Protein AF-F4XVF9-F1 (afdb_monomer_lite)

Radius of gyration: 23.8 Å; chains: 1; bounding box: 38×97×53 Å

pLDDT: mean 76.09, std 19.69, range [31.09, 96.31]

Structure (mmCIF, N/CA/C/O backbone):
data_AF-F4XVF9-F1
#
_entry.id   AF-F4XVF9-F1
#
loop_
_atom_site.group_PDB
_atom_site.id
_atom_site.type_symbol
_atom_site.label_atom_id
_atom_site.label_alt_id
_atom_site.label_comp_id
_atom_site.label_asym_id
_atom_site.label_entity_id
_atom_site.label_seq_id
_atom_site.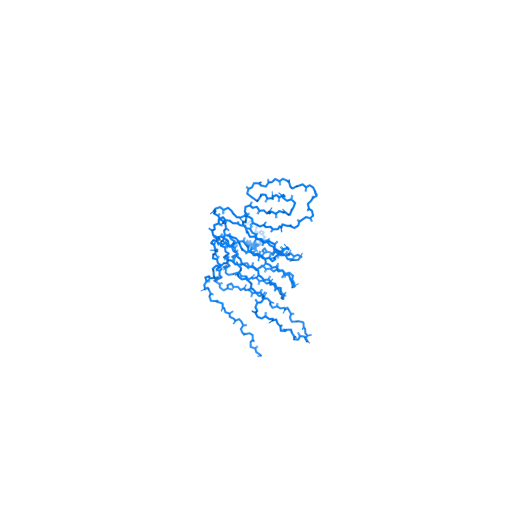pdbx_PDB_ins_code
_atom_site.Cartn_x
_atom_site.Cartn_y
_atom_site.Cartn_z
_atom_site.occupancy
_atom_site.B_iso_or_equiv
_atom_site.auth_seq_id
_atom_site.auth_comp_id
_atom_site.auth_asym_id
_atom_site.auth_atom_id
_atom_site.pdbx_PDB_model_num
ATOM 1 N N . MET A 1 1 ? 17.398 79.714 12.534 1.00 48.44 1 MET A N 1
ATOM 2 C CA . MET A 1 1 ? 16.156 79.416 13.272 1.00 48.44 1 MET A CA 1
ATOM 3 C C . MET A 1 1 ? 15.101 78.995 12.267 1.00 48.44 1 MET A C 1
ATOM 5 O O . MET A 1 1 ? 14.567 79.868 11.610 1.00 48.44 1 MET A O 1
ATOM 9 N N . THR A 1 2 ? 14.874 77.687 12.126 1.00 31.09 2 THR A N 1
ATOM 10 C CA . THR A 1 2 ? 13.633 77.078 11.613 1.00 31.09 2 THR A CA 1
ATOM 11 C C . THR A 1 2 ? 13.533 75.695 12.252 1.00 31.09 2 THR A C 1
ATOM 13 O O . THR A 1 2 ? 14.538 75.019 12.458 1.00 31.09 2 THR A O 1
ATOM 16 N N . LEU A 1 3 ? 12.316 75.384 12.672 1.00 31.78 3 LEU A N 1
ATOM 17 C CA . LEU A 1 3 ? 11.918 74.424 13.690 1.00 31.78 3 LEU A CA 1
ATOM 18 C C . LEU A 1 3 ? 11.939 72.967 13.206 1.00 31.78 3 LEU A C 1
ATOM 20 O O . LEU A 1 3 ? 11.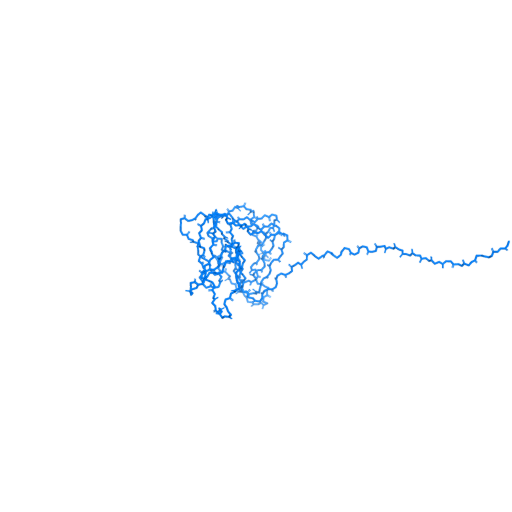670 72.681 12.043 1.00 31.78 3 LEU A O 1
ATOM 24 N N . VAL A 1 4 ? 12.181 72.060 14.153 1.00 41.56 4 VAL A N 1
ATOM 25 C CA . VAL A 1 4 ? 11.935 70.615 14.045 1.00 41.56 4 VAL A CA 1
ATOM 26 C C . VAL A 1 4 ? 10.470 70.322 14.403 1.00 41.56 4 VAL A C 1
ATOM 28 O O . VAL A 1 4 ? 10.034 70.747 15.473 1.00 41.56 4 VAL A O 1
ATOM 31 N N . PRO A 1 5 ? 9.731 69.544 13.594 1.00 43.53 5 PRO A N 1
ATOM 32 C CA . PRO A 1 5 ? 8.598 68.743 14.063 1.00 43.53 5 PRO A CA 1
ATOM 33 C C . PRO A 1 5 ? 8.969 67.247 14.261 1.00 43.53 5 PRO A C 1
ATOM 35 O O . PRO A 1 5 ? 9.919 66.762 13.643 1.00 43.53 5 PRO A O 1
ATOM 38 N N . PRO A 1 6 ? 8.266 66.502 15.144 1.00 38.00 6 PRO A N 1
ATOM 39 C CA . PRO A 1 6 ? 8.749 65.239 15.714 1.00 38.00 6 PRO A CA 1
ATOM 40 C C . PRO A 1 6 ? 8.299 63.947 14.992 1.00 38.00 6 PRO A C 1
ATOM 42 O O . PRO A 1 6 ? 7.218 63.877 14.423 1.00 38.00 6 PRO A O 1
ATOM 45 N N . LYS A 1 7 ? 9.159 62.921 15.132 1.00 48.41 7 LYS A N 1
ATOM 46 C CA . LYS A 1 7 ? 8.989 61.444 15.199 1.00 48.41 7 LYS A CA 1
ATOM 47 C C . LYS A 1 7 ? 7.862 60.736 14.416 1.00 48.41 7 LYS A C 1
ATOM 49 O O . LYS A 1 7 ? 6.687 60.921 14.704 1.00 48.41 7 LYS A O 1
ATOM 54 N N . VAL A 1 8 ? 8.246 59.677 13.687 1.00 44.56 8 VAL A N 1
ATOM 55 C CA . VAL A 1 8 ? 7.458 58.429 13.617 1.00 44.56 8 VAL A CA 1
ATOM 56 C C . VAL A 1 8 ? 8.407 57.230 13.701 1.00 44.56 8 VAL A C 1
ATOM 58 O O . VAL A 1 8 ? 9.342 57.111 12.913 1.00 44.56 8 VAL A O 1
ATOM 61 N N . GLY A 1 9 ? 8.217 56.373 14.706 1.00 46.38 9 GLY A N 1
ATOM 62 C CA . GLY A 1 9 ? 8.957 55.120 14.846 1.00 46.38 9 GLY A CA 1
ATOM 63 C C . GLY A 1 9 ? 8.395 54.073 13.891 1.00 46.38 9 GLY A C 1
ATOM 64 O O . GLY A 1 9 ? 7.234 53.698 14.012 1.00 46.38 9 GLY A O 1
ATOM 65 N N . GLY A 1 10 ? 9.215 53.603 12.954 1.00 42.16 10 GLY A N 1
ATOM 66 C CA . GLY A 1 10 ? 8.902 52.453 12.113 1.00 42.16 10 GLY A CA 1
ATOM 67 C C . GLY A 1 10 ? 9.556 51.200 12.679 1.00 42.16 10 GLY A C 1
ATOM 68 O O . GLY A 1 10 ? 10.709 50.915 12.372 1.00 42.16 10 GLY A O 1
ATOM 69 N N . LEU A 1 11 ? 8.825 50.444 13.500 1.00 52.12 11 LEU A N 1
ATOM 70 C CA . LEU A 1 11 ? 9.140 49.042 13.773 1.00 52.12 11 LEU A CA 1
ATOM 71 C C . LEU A 1 11 ? 8.810 48.237 12.510 1.00 52.12 11 LEU A C 1
ATOM 73 O O . LEU A 1 11 ? 7.736 47.662 12.381 1.00 52.12 11 LEU A O 1
ATOM 77 N N . GLY A 1 12 ? 9.727 48.242 11.547 1.00 41.50 12 GLY A N 1
ATOM 78 C CA . GLY A 1 12 ? 9.668 47.405 10.352 1.00 41.50 12 GLY A CA 1
ATOM 79 C C . GLY A 1 12 ? 10.309 46.045 10.597 1.00 41.50 12 GLY A C 1
ATOM 80 O O . GLY A 1 12 ? 11.220 45.660 9.872 1.00 41.50 12 GLY A O 1
ATOM 81 N N . GLY A 1 13 ? 9.877 45.333 11.641 1.00 46.41 13 GLY A N 1
ATOM 82 C CA . GLY A 1 13 ? 10.130 43.901 11.738 1.00 46.41 13 GLY A CA 1
ATOM 83 C C . GLY A 1 13 ? 9.337 43.231 10.626 1.00 46.41 13 GLY A C 1
ATOM 84 O O . GLY A 1 13 ? 8.128 43.055 10.757 1.00 46.41 13 GLY A O 1
ATOM 85 N N . GLN A 1 14 ? 9.994 42.914 9.512 1.00 49.84 14 GLN A N 1
ATOM 86 C CA . GLN A 1 14 ? 9.444 42.016 8.505 1.00 49.84 14 GLN A CA 1
ATOM 87 C C . GLN A 1 14 ? 9.285 40.653 9.183 1.00 49.84 14 GLN A C 1
ATOM 89 O O . GLN A 1 14 ? 10.203 39.833 9.180 1.00 49.84 14 GLN A O 1
ATOM 94 N N . ASN A 1 15 ? 8.132 40.435 9.819 1.00 45.41 15 ASN A N 1
ATOM 95 C CA . ASN A 1 15 ? 7.651 39.116 10.189 1.00 45.41 15 ASN A CA 1
ATOM 96 C C . ASN A 1 15 ? 7.483 38.341 8.885 1.00 45.41 15 ASN A C 1
ATOM 98 O O . ASN A 1 15 ? 6.407 38.300 8.290 1.00 45.41 15 ASN A O 1
ATOM 102 N N . SER A 1 16 ? 8.582 37.745 8.431 1.00 54.34 16 SER A N 1
ATOM 103 C CA . SER A 1 16 ? 8.554 36.650 7.482 1.00 54.34 16 SER A CA 1
ATOM 104 C C . SER A 1 16 ? 7.893 35.496 8.216 1.00 54.34 16 SER A C 1
ATOM 106 O O . SER A 1 16 ? 8.552 34.651 8.814 1.00 54.34 16 SER A O 1
ATOM 108 N N . VAL A 1 17 ? 6.562 35.501 8.244 1.00 57.03 17 VAL A N 1
ATOM 109 C CA . VAL A 1 17 ? 5.805 34.311 8.590 1.00 57.03 17 VAL A CA 1
ATOM 110 C C . VAL A 1 17 ? 6.003 33.377 7.406 1.00 57.03 17 VAL A C 1
ATOM 112 O O . VAL A 1 17 ? 5.244 33.408 6.439 1.00 57.03 17 VAL A O 1
ATOM 115 N N . SER A 1 18 ? 7.064 32.571 7.461 1.00 55.88 18 SER A N 1
ATOM 116 C CA . SER A 1 18 ? 7.100 31.324 6.712 1.00 55.88 18 SER A CA 1
ATOM 117 C C . SER A 1 18 ? 5.946 30.500 7.260 1.00 55.88 18 SER A C 1
ATOM 119 O O . SER A 1 18 ? 6.053 29.897 8.328 1.00 55.88 18 SER A O 1
ATOM 121 N N . LYS A 1 19 ? 4.789 30.548 6.594 1.00 54.34 19 LYS A N 1
ATOM 122 C CA . LYS A 1 19 ? 3.758 29.544 6.822 1.00 54.34 19 LYS A CA 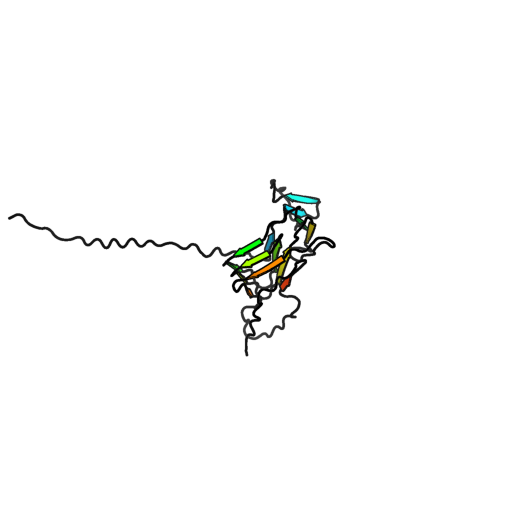1
ATOM 123 C C . LYS A 1 19 ? 4.342 28.240 6.298 1.00 54.34 19 LYS A C 1
ATOM 125 O O . LYS A 1 19 ? 4.273 27.960 5.106 1.00 54.34 19 LYS A O 1
ATOM 130 N N . ASN A 1 20 ? 4.970 27.485 7.192 1.00 48.03 20 ASN A N 1
ATOM 131 C CA . ASN A 1 20 ? 5.270 26.088 6.950 1.00 48.03 20 ASN A CA 1
ATOM 132 C C . ASN A 1 20 ? 3.917 25.387 6.811 1.00 48.03 20 ASN A C 1
ATOM 134 O O . ASN A 1 20 ? 3.245 25.122 7.801 1.00 48.03 20 ASN A O 1
ATOM 138 N N . PHE A 1 21 ? 3.473 25.157 5.580 1.00 56.12 21 PHE A N 1
ATOM 139 C CA . PHE A 1 21 ? 2.399 24.208 5.314 1.00 56.12 21 PHE A CA 1
ATOM 140 C C . PHE A 1 21 ? 3.030 22.812 5.346 1.00 56.12 21 PHE A C 1
ATOM 142 O O . PHE A 1 21 ? 3.317 22.247 4.296 1.00 56.12 21 PHE A O 1
ATOM 149 N N . SER A 1 22 ? 3.368 22.307 6.536 1.00 52.12 22 SER A N 1
ATOM 150 C CA . SER A 1 22 ? 4.066 21.018 6.679 1.00 52.12 22 SER A CA 1
ATOM 151 C C . SER A 1 22 ? 3.157 19.833 6.986 1.00 52.12 22 SER A C 1
ATOM 153 O O . SER A 1 22 ? 3.656 18.717 7.057 1.00 52.12 22 SER A O 1
ATOM 155 N N . ASP A 1 23 ? 1.845 20.033 7.111 1.00 52.69 23 ASP A N 1
ATOM 156 C CA . ASP A 1 23 ? 0.960 18.977 7.602 1.00 52.69 23 ASP A CA 1
ATOM 157 C C . ASP A 1 23 ? -0.131 18.704 6.556 1.00 52.69 23 ASP A C 1
ATOM 159 O O . ASP A 1 23 ? -1.244 19.225 6.619 1.00 52.69 23 ASP A O 1
ATOM 163 N N . ILE A 1 24 ? 0.209 17.919 5.527 1.00 52.34 24 ILE A N 1
ATOM 164 C CA . ILE A 1 24 ? -0.795 17.330 4.632 1.00 52.34 24 ILE A CA 1
ATOM 165 C C . ILE A 1 24 ? -1.419 16.163 5.400 1.00 52.34 24 ILE A C 1
ATOM 167 O O . ILE A 1 24 ? -0.824 15.091 5.492 1.00 52.34 24 ILE A O 1
ATOM 171 N N . LEU A 1 25 ? -2.598 16.386 5.980 1.00 57.72 25 LEU A N 1
ATOM 172 C CA . LEU A 1 25 ? -3.394 15.330 6.598 1.00 57.72 25 LEU A CA 1
ATOM 173 C C . LEU A 1 25 ? -4.199 14.613 5.511 1.00 57.72 25 LEU A C 1
ATOM 175 O O . LEU A 1 25 ? -5.030 15.223 4.838 1.00 57.72 25 LEU A O 1
ATOM 179 N N . LEU A 1 26 ? -3.959 13.315 5.356 1.00 62.94 26 LEU A N 1
ATOM 180 C CA . LEU A 1 26 ? -4.878 12.430 4.657 1.00 62.94 26 LEU A CA 1
ATOM 181 C C . LEU A 1 26 ? -5.922 11.958 5.677 1.00 62.94 26 LEU A C 1
ATOM 183 O O . LEU A 1 26 ? -5.592 11.162 6.548 1.00 62.94 26 LEU A O 1
ATOM 187 N N . ASP A 1 27 ? -7.144 12.480 5.578 1.00 62.56 27 ASP A N 1
ATOM 188 C CA . ASP A 1 27 ? -8.293 12.083 6.401 1.00 62.56 27 ASP A CA 1
ATOM 189 C C . ASP A 1 27 ? -9.294 11.334 5.512 1.00 62.56 27 ASP A C 1
ATOM 191 O O . ASP A 1 27 ? -9.945 11.927 4.647 1.00 62.56 27 ASP A O 1
ATOM 195 N N . VAL A 1 28 ? -9.340 10.007 5.645 1.00 68.38 28 VAL A N 1
ATOM 196 C CA . VAL A 1 28 ? -10.205 9.133 4.840 1.00 68.38 28 VAL A CA 1
ATOM 197 C C . VAL A 1 28 ? -11.209 8.454 5.757 1.00 68.38 28 VAL A C 1
ATOM 199 O O . VAL A 1 28 ? -10.831 7.680 6.637 1.00 68.38 28 VAL A O 1
ATOM 202 N N . ALA A 1 29 ? -12.494 8.691 5.489 1.00 71.00 29 ALA A N 1
ATOM 203 C CA . ALA A 1 29 ? -13.591 7.956 6.101 1.00 71.00 29 ALA A CA 1
ATOM 204 C C . ALA A 1 29 ? -13.644 6.540 5.505 1.00 71.00 29 ALA A C 1
ATOM 206 O O . ALA A 1 29 ? -14.258 6.308 4.460 1.00 71.00 29 ALA A O 1
ATOM 207 N N . GLY A 1 30 ? -12.931 5.603 6.127 1.00 84.81 30 GLY A N 1
ATOM 208 C CA . GLY A 1 30 ? -12.923 4.195 5.746 1.00 84.81 30 GLY A CA 1
ATOM 209 C C . GLY A 1 30 ? -11.541 3.627 5.437 1.00 84.81 30 GLY A C 1
ATOM 210 O O . GLY A 1 30 ? -10.500 4.158 5.819 1.00 84.81 30 GLY A O 1
ATOM 211 N N . SER A 1 31 ? -11.547 2.480 4.764 1.00 88.81 31 SER A N 1
ATOM 212 C CA . SER A 1 31 ? -10.322 1.802 4.354 1.00 88.81 31 SER A CA 1
ATOM 213 C C . SER A 1 31 ? -9.680 2.485 3.143 1.00 88.81 31 SER A C 1
ATOM 215 O O . SER A 1 31 ? -10.370 2.989 2.258 1.00 88.81 31 SER A O 1
ATOM 217 N N . PHE A 1 32 ? -8.351 2.480 3.092 1.00 90.50 32 PHE A N 1
ATOM 218 C CA . PHE A 1 32 ? -7.557 3.209 2.108 1.00 90.50 32 PHE A CA 1
ATOM 219 C C . PHE A 1 32 ? -6.599 2.272 1.371 1.00 90.50 32 PHE A C 1
ATOM 221 O O . PHE A 1 32 ? -5.878 1.500 2.001 1.00 90.50 32 PHE A O 1
ATOM 228 N N . VAL A 1 33 ? -6.561 2.368 0.040 1.00 92.38 33 VAL A N 1
ATOM 229 C CA . VAL A 1 33 ? -5.606 1.649 -0.815 1.00 92.38 33 VAL A CA 1
ATOM 230 C C . VAL A 1 33 ? -4.845 2.665 -1.660 1.00 92.38 33 VAL A C 1
ATOM 232 O O . VAL A 1 33 ? -5.451 3.401 -2.437 1.00 92.38 33 VAL A O 1
ATOM 235 N N . ALA A 1 34 ? -3.519 2.679 -1.544 1.00 93.12 34 ALA A N 1
ATOM 236 C CA . ALA A 1 34 ? -2.631 3.419 -2.433 1.00 93.12 34 ALA A CA 1
ATOM 237 C C . ALA A 1 34 ? -1.776 2.447 -3.238 1.00 93.12 34 ALA A C 1
ATOM 239 O O . ALA A 1 34 ? -1.186 1.515 -2.684 1.00 93.12 34 ALA A O 1
ATOM 240 N N . SER A 1 35 ? -1.692 2.677 -4.548 1.00 94.75 35 SER A N 1
ATOM 241 C CA . SER A 1 35 ? -0.935 1.811 -5.440 1.00 94.75 35 SER A CA 1
ATOM 242 C C . SER A 1 35 ? -0.268 2.558 -6.588 1.00 94.75 35 SER A C 1
ATOM 244 O O . SER A 1 35 ? -0.771 3.579 -7.050 1.00 94.75 35 SER A O 1
ATOM 246 N N . THR A 1 36 ? 0.859 2.018 -7.053 1.00 96.00 36 THR A N 1
ATOM 247 C CA . THR A 1 36 ? 1.565 2.431 -8.280 1.00 96.00 36 THR A CA 1
ATOM 248 C C . THR A 1 36 ? 1.294 1.500 -9.465 1.00 96.00 36 THR A C 1
ATOM 250 O O . THR A 1 36 ? 2.021 1.536 -10.457 1.00 96.00 36 THR A O 1
ATOM 253 N N . ALA A 1 37 ? 0.284 0.633 -9.365 1.00 95.75 37 ALA A N 1
ATOM 254 C CA . ALA A 1 37 ? -0.131 -0.232 -10.459 1.00 95.75 37 ALA A CA 1
ATOM 255 C C . ALA A 1 37 ? -0.491 0.583 -11.710 1.00 95.75 37 ALA A C 1
ATOM 257 O O . ALA A 1 37 ? -1.089 1.655 -11.628 1.00 95.75 37 ALA A O 1
ATOM 258 N N . ASP A 1 38 ? -0.175 0.037 -12.882 1.00 95.75 38 ASP A N 1
ATOM 259 C CA . ASP A 1 38 ? -0.503 0.661 -14.165 1.00 95.75 38 ASP A CA 1
ATOM 260 C C . ASP A 1 38 ? -2.005 0.661 -14.430 1.00 95.75 38 ASP A C 1
ATOM 262 O O . ASP A 1 38 ? -2.499 1.471 -15.221 1.00 95.75 38 ASP A O 1
ATOM 266 N N . SER A 1 39 ? -2.736 -0.274 -13.816 1.00 93.69 39 SER A N 1
ATOM 267 C CA . SER A 1 39 ? -4.178 -0.351 -13.981 1.00 93.69 39 SER A CA 1
ATOM 268 C C . SER A 1 39 ? -4.905 -1.098 -12.861 1.00 93.69 39 SER A C 1
ATOM 270 O O . SER A 1 39 ? -4.322 -1.941 -12.172 1.00 93.69 39 SER A O 1
ATOM 272 N N . ALA A 1 40 ? -6.186 -0.773 -12.692 1.00 92.69 40 ALA A N 1
ATOM 273 C CA . ALA A 1 40 ? -7.109 -1.436 -11.779 1.00 92.69 40 ALA A CA 1
ATOM 274 C C . ALA A 1 40 ? -8.162 -2.216 -12.577 1.00 92.69 40 ALA A C 1
ATOM 276 O O . ALA A 1 40 ? -8.887 -1.648 -13.398 1.00 92.69 40 ALA A O 1
ATOM 277 N N . VAL A 1 41 ? -8.244 -3.518 -12.311 1.00 91.62 41 VAL A N 1
ATOM 278 C CA . VAL A 1 41 ? -9.104 -4.471 -13.018 1.00 91.62 41 VAL A CA 1
ATOM 279 C C . VAL A 1 41 ? -10.387 -4.683 -12.229 1.00 91.62 41 VAL A C 1
ATOM 281 O O . VAL A 1 41 ? -10.335 -4.916 -11.023 1.00 91.62 41 VAL A O 1
ATOM 284 N N . PHE A 1 42 ? -11.529 -4.647 -12.909 1.00 90.69 42 PHE A N 1
ATOM 285 C CA . PHE A 1 42 ? -12.856 -4.846 -12.328 1.00 90.69 42 PHE A CA 1
ATOM 286 C C . PHE A 1 42 ? -13.465 -6.175 -12.800 1.00 90.69 42 PHE A C 1
ATOM 288 O O . PHE A 1 42 ? -13.092 -6.723 -13.838 1.00 90.69 42 PHE A O 1
ATOM 295 N N . ASP A 1 43 ? -14.408 -6.707 -12.025 1.00 87.25 43 ASP A N 1
ATOM 296 C CA . ASP A 1 43 ? -15.078 -7.995 -12.270 1.00 87.25 43 ASP A CA 1
ATOM 297 C C . ASP A 1 43 ? -15.855 -8.061 -13.595 1.00 87.25 43 ASP A C 1
ATOM 299 O O . ASP A 1 43 ? -15.961 -9.119 -14.211 1.00 87.25 43 ASP A O 1
ATOM 303 N N . ASN A 1 44 ? -16.349 -6.922 -14.071 1.00 83.19 44 ASN A N 1
ATOM 304 C CA . ASN A 1 44 ? -17.039 -6.771 -15.350 1.00 83.19 44 ASN A CA 1
ATOM 305 C C . ASN A 1 44 ? -16.092 -6.725 -16.569 1.00 83.19 44 ASN A C 1
ATOM 307 O O . ASN A 1 44 ? -16.543 -6.470 -17.686 1.00 83.19 44 ASN A O 1
ATOM 311 N N . GLY A 1 45 ? -14.788 -6.935 -16.369 1.00 81.31 45 GLY A N 1
ATOM 312 C CA . GLY A 1 45 ? -13.770 -6.876 -17.419 1.00 81.31 45 GLY A CA 1
ATOM 313 C C . GLY A 1 45 ? -13.327 -5.458 -17.793 1.00 81.31 45 GLY A C 1
ATOM 314 O O . GLY A 1 45 ? -12.474 -5.304 -18.668 1.00 81.31 45 GLY A O 1
ATOM 315 N N . PHE A 1 46 ? -13.866 -4.419 -17.145 1.00 86.06 46 PHE A N 1
ATOM 316 C CA . PHE A 1 46 ? -13.357 -3.059 -17.281 1.00 86.06 46 PHE A CA 1
ATOM 317 C C . PHE A 1 46 ? -11.958 -2.955 -16.664 1.00 86.06 46 PHE A C 1
ATOM 319 O O . PHE A 1 46 ? -11.674 -3.541 -15.618 1.00 86.06 46 PHE A O 1
ATOM 326 N N . ASN A 1 47 ? -11.089 -2.180 -17.312 1.00 87.81 47 ASN A N 1
ATOM 327 C CA . ASN A 1 47 ? -9.761 -1.879 -16.806 1.00 87.81 47 ASN A CA 1
ATOM 328 C C . ASN A 1 47 ? -9.543 -0.366 -16.792 1.00 87.81 47 ASN A C 1
ATOM 330 O O . ASN A 1 47 ? -9.522 0.274 -17.846 1.00 87.81 47 ASN A O 1
ATOM 334 N N . PHE A 1 48 ? -9.363 0.199 -15.603 1.00 88.00 48 PHE A N 1
ATOM 335 C CA . PHE A 1 48 ? -8.968 1.591 -15.465 1.00 88.00 48 PHE A CA 1
ATOM 336 C C . PHE A 1 48 ? -7.450 1.694 -15.597 1.00 88.00 48 PHE A C 1
ATOM 338 O O . PHE A 1 48 ? -6.724 1.229 -14.722 1.00 88.00 48 PHE A O 1
ATOM 345 N N . SER A 1 49 ? -6.959 2.315 -16.669 1.00 88.62 49 SER A N 1
ATOM 346 C CA . SER A 1 49 ? -5.527 2.582 -16.832 1.00 88.62 49 SER A CA 1
ATOM 347 C C . SER A 1 49 ? -5.123 3.828 -16.043 1.00 88.62 49 SER A C 1
ATOM 349 O O . SER A 1 49 ? -5.598 4.922 -16.325 1.00 88.62 49 SER A O 1
ATOM 351 N N . ALA A 1 50 ? -4.217 3.672 -15.080 1.00 86.81 50 ALA A N 1
ATOM 352 C CA . ALA A 1 50 ? -3.594 4.788 -14.373 1.00 86.81 50 ALA A CA 1
ATOM 353 C C . ALA A 1 50 ? -2.483 5.448 -15.210 1.00 86.81 50 ALA A C 1
ATOM 355 O O . ALA A 1 50 ? -2.199 6.631 -15.037 1.00 86.81 50 ALA A O 1
ATOM 356 N N . SER A 1 51 ? -1.879 4.704 -16.142 1.00 85.56 51 SER A N 1
ATOM 357 C CA . SER A 1 51 ? -0.833 5.198 -17.046 1.00 85.56 51 SER A CA 1
ATOM 358 C C . SER A 1 51 ? -1.371 5.961 -18.264 1.00 85.56 51 SER A C 1
ATOM 360 O O . SER A 1 51 ? -0.690 6.845 -18.779 1.00 85.56 51 SER A O 1
ATOM 362 N N . ASN A 1 52 ? -2.595 5.666 -18.710 1.00 85.44 52 ASN A N 1
ATOM 363 C CA . ASN A 1 52 ? -3.311 6.413 -19.746 1.00 85.44 52 ASN A CA 1
ATOM 364 C C . ASN A 1 52 ? -4.812 6.510 -19.401 1.00 85.44 52 ASN A C 1
ATOM 366 O O . ASN A 1 52 ? -5.633 5.790 -19.983 1.00 85.44 52 ASN A O 1
ATOM 370 N N . PRO A 1 53 ? -5.188 7.367 -18.435 1.00 80.06 53 PRO A N 1
ATOM 371 C CA . PRO A 1 53 ? -6.549 7.421 -17.924 1.00 80.06 53 PRO A CA 1
ATOM 372 C C . PRO A 1 53 ? -7.535 7.889 -18.989 1.00 80.06 53 PRO A C 1
ATOM 374 O O . PRO A 1 53 ? -7.306 8.860 -19.710 1.00 80.06 53 PRO A O 1
ATOM 377 N N . GLN A 1 54 ? -8.658 7.185 -19.076 1.00 79.00 54 GLN A N 1
ATOM 378 C CA . GLN A 1 54 ? -9.826 7.565 -19.867 1.00 79.00 54 GLN A CA 1
ATOM 379 C C . GLN A 1 54 ? -11.000 7.800 -18.915 1.00 79.00 54 GLN A C 1
ATOM 381 O O . GLN A 1 54 ? -11.021 7.254 -17.810 1.00 79.00 54 GLN A O 1
ATOM 386 N N . ALA A 1 55 ? -11.970 8.620 -19.329 1.00 75.69 55 ALA A N 1
ATOM 387 C CA . ALA A 1 55 ? -13.149 8.881 -18.510 1.00 75.69 55 ALA A CA 1
ATOM 388 C C . ALA A 1 55 ? -13.876 7.553 -18.208 1.00 75.69 55 ALA A C 1
ATOM 390 O O . ALA A 1 55 ? -14.224 6.834 -19.152 1.00 75.69 55 ALA A O 1
ATOM 391 N N . PRO A 1 56 ? -14.088 7.199 -16.926 1.00 67.69 56 PRO A N 1
ATOM 392 C CA . PRO A 1 56 ? -14.797 5.977 -16.580 1.00 67.69 56 PRO A CA 1
ATOM 393 C C . PRO A 1 56 ? -16.260 6.069 -17.045 1.00 67.69 56 PRO A C 1
ATOM 395 O O . PRO A 1 56 ? -16.823 7.169 -17.100 1.00 67.69 56 PRO A O 1
ATOM 398 N N . PRO A 1 57 ? -16.907 4.941 -17.383 1.00 68.81 57 PRO A N 1
ATOM 399 C CA . PRO A 1 57 ? -18.329 4.946 -17.702 1.00 68.81 57 PRO A CA 1
ATOM 400 C C . PRO A 1 57 ? -19.148 5.473 -16.510 1.00 68.81 57 PRO A C 1
ATOM 402 O O . PRO A 1 57 ? -18.823 5.197 -15.354 1.00 68.81 57 PRO A O 1
ATOM 405 N N . LEU A 1 58 ? -20.224 6.228 -16.793 1.00 65.06 58 LEU A N 1
ATOM 406 C CA . LEU A 1 58 ? -21.010 6.978 -15.791 1.00 65.06 58 LEU A CA 1
ATOM 407 C C . LEU A 1 58 ? -21.577 6.124 -14.643 1.00 65.06 58 LEU A C 1
ATOM 409 O O . LEU A 1 58 ? -21.927 6.668 -13.599 1.00 65.06 58 LEU A O 1
ATOM 413 N N . LEU A 1 59 ? -21.688 4.809 -14.834 1.00 56.06 59 LEU A N 1
ATOM 414 C CA . LEU A 1 59 ? -22.155 3.871 -13.825 1.00 56.06 59 LEU A CA 1
ATOM 415 C C . LEU A 1 59 ? -21.137 2.741 -13.668 1.00 56.06 59 LEU A C 1
ATOM 417 O O . LEU A 1 59 ? -21.173 1.760 -14.405 1.00 56.06 59 LEU A O 1
ATOM 421 N N . THR A 1 60 ? -20.250 2.874 -12.685 1.00 57.59 60 THR A N 1
ATOM 422 C CA . THR A 1 60 ? -19.402 1.766 -12.229 1.00 57.59 60 THR A CA 1
ATOM 423 C C . THR A 1 60 ? -19.502 1.706 -10.706 1.00 57.59 60 THR A C 1
ATOM 425 O O . THR A 1 60 ? -18.803 2.434 -10.012 1.00 57.59 60 THR A O 1
ATOM 428 N N . ILE A 1 61 ? -20.422 0.890 -10.177 1.00 59.75 61 ILE A N 1
ATOM 429 C CA . ILE A 1 61 ? -20.567 0.643 -8.726 1.00 59.75 61 ILE A CA 1
ATOM 430 C C . ILE A 1 61 ? -19.763 -0.612 -8.339 1.00 59.75 61 ILE A C 1
ATOM 432 O O . ILE A 1 61 ? -20.220 -1.444 -7.560 1.00 59.75 61 ILE A O 1
ATOM 436 N N . ASN A 1 62 ? -18.589 -0.809 -8.940 1.00 72.00 62 ASN A N 1
ATOM 437 C CA . ASN A 1 62 ? -17.814 -2.035 -8.766 1.00 72.00 62 ASN A CA 1
ATOM 438 C C . ASN A 1 62 ? -16.502 -1.716 -8.057 1.00 72.00 62 ASN A C 1
ATOM 440 O O . ASN A 1 62 ? -15.853 -0.711 -8.344 1.00 72.00 62 ASN A O 1
ATOM 444 N N . ILE A 1 63 ? -16.128 -2.584 -7.121 1.00 83.31 63 ILE A N 1
ATOM 445 C CA . ILE A 1 63 ? -14.804 -2.578 -6.503 1.00 83.31 63 ILE A CA 1
ATOM 446 C C . ILE A 1 63 ? -13.811 -3.257 -7.456 1.00 83.31 63 ILE A C 1
ATOM 448 O O . ILE A 1 63 ? -14.178 -4.235 -8.116 1.00 83.31 63 ILE A O 1
ATOM 452 N N . PRO A 1 64 ? -12.569 -2.760 -7.568 1.00 88.94 64 PRO A N 1
ATOM 453 C CA . PRO A 1 64 ? -11.553 -3.450 -8.344 1.00 88.94 64 PRO A CA 1
ATOM 454 C C . PRO A 1 64 ? -11.245 -4.808 -7.700 1.00 88.94 64 PRO A C 1
ATOM 456 O O . PRO A 1 64 ? -11.161 -4.926 -6.481 1.00 88.94 64 PRO A O 1
ATOM 459 N N . ILE A 1 65 ? -11.053 -5.827 -8.532 1.00 92.75 65 ILE A N 1
ATOM 460 C CA . ILE A 1 65 ? -10.662 -7.187 -8.135 1.00 92.75 65 ILE A CA 1
ATOM 461 C C . ILE A 1 65 ? -9.159 -7.433 -8.304 1.00 92.75 65 ILE A C 1
ATOM 463 O O 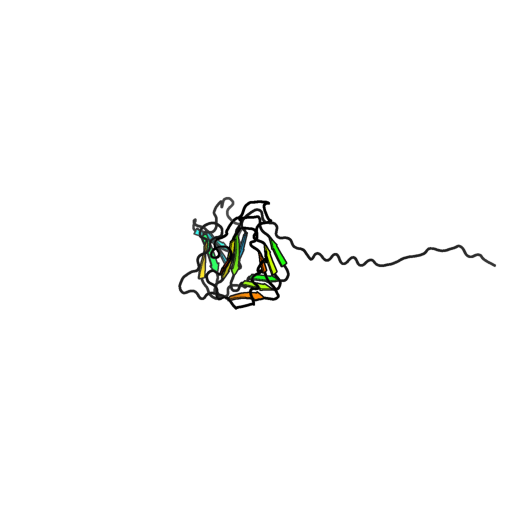. ILE A 1 65 ? -8.647 -8.477 -7.903 1.00 92.75 65 ILE A O 1
ATOM 467 N N . GLY A 1 66 ? -8.426 -6.488 -8.898 1.00 93.94 66 GLY A N 1
ATOM 468 C CA . GLY A 1 66 ? -6.984 -6.616 -9.051 1.00 93.94 66 GLY A CA 1
ATOM 469 C C . GLY A 1 66 ? -6.267 -5.328 -9.426 1.00 93.94 66 GLY A C 1
ATOM 470 O O . GLY A 1 66 ? -6.847 -4.406 -9.997 1.00 93.94 66 GLY A O 1
ATOM 471 N N . LEU A 1 67 ? -4.975 -5.302 -9.120 1.00 95.25 67 LEU A N 1
ATOM 472 C CA . LEU A 1 67 ? -4.034 -4.238 -9.451 1.00 95.25 67 LEU A CA 1
ATOM 473 C C . LEU A 1 67 ? -2.942 -4.824 -10.343 1.00 95.25 67 LEU A C 1
ATOM 475 O O . LEU A 1 67 ? -2.210 -5.728 -9.930 1.00 95.25 67 LEU A O 1
ATOM 479 N N . GLN A 1 68 ? -2.861 -4.352 -11.584 1.00 95.88 68 GLN A N 1
ATOM 480 C CA . GLN A 1 68 ? -1.916 -4.860 -12.572 1.00 95.88 68 GLN A CA 1
ATOM 481 C C . GLN A 1 68 ? -0.686 -3.961 -12.657 1.00 95.88 68 GLN A C 1
ATOM 483 O O . GLN A 1 68 ? -0.779 -2.775 -12.966 1.00 95.88 68 GLN A O 1
ATOM 488 N N . TYR A 1 69 ? 0.473 -4.573 -12.454 1.00 96.31 69 TYR A N 1
ATOM 489 C CA . TYR A 1 69 ? 1.779 -3.947 -12.540 1.00 96.31 69 TYR A CA 1
ATOM 490 C C . TYR A 1 69 ? 2.490 -4.372 -13.825 1.00 96.31 69 TYR A C 1
ATOM 492 O O . TYR A 1 69 ? 2.504 -5.555 -14.179 1.00 96.31 69 TYR A O 1
ATOM 500 N N . GLY A 1 70 ? 3.090 -3.410 -14.517 1.00 93.50 70 GLY A N 1
ATOM 501 C CA . GLY A 1 70 ? 3.913 -3.593 -15.702 1.00 93.50 70 GLY A CA 1
ATOM 502 C C . GLY A 1 70 ? 5.312 -4.116 -15.384 1.00 93.50 70 GLY A C 1
ATOM 503 O O . GLY A 1 70 ? 5.597 -4.611 -14.300 1.00 93.50 70 GLY A O 1
ATOM 504 N N . SER A 1 71 ? 6.218 -4.038 -16.358 1.00 92.31 71 SER A N 1
ATOM 505 C CA . SER A 1 71 ? 7.568 -4.605 -16.233 1.00 92.31 71 SER A CA 1
ATOM 506 C C . SER A 1 71 ? 8.482 -3.864 -15.258 1.00 92.31 71 SER A C 1
ATOM 508 O O . SER A 1 71 ? 9.460 -4.454 -14.814 1.00 92.31 71 SER A O 1
ATOM 510 N N . ASN A 1 72 ? 8.182 -2.601 -14.943 1.00 92.94 72 ASN A N 1
ATOM 511 C CA . ASN A 1 72 ? 8.943 -1.791 -13.992 1.00 92.94 72 ASN A CA 1
ATOM 512 C C . ASN A 1 72 ? 7.996 -1.086 -13.004 1.00 92.94 72 ASN A C 1
ATOM 514 O O . ASN A 1 72 ? 7.692 0.095 -13.190 1.00 92.94 72 ASN A O 1
ATOM 518 N N . PRO A 1 73 ? 7.478 -1.812 -12.002 1.00 95.06 73 PRO A N 1
ATOM 519 C CA . PRO A 1 73 ? 6.550 -1.264 -11.015 1.00 95.06 73 PRO A CA 1
ATOM 520 C C . PRO A 1 73 ? 7.187 -0.122 -10.207 1.00 95.06 73 PRO A C 1
ATOM 522 O O . PRO A 1 73 ? 8.304 -0.258 -9.713 1.00 95.06 73 PRO A O 1
ATOM 525 N N . GLY A 1 74 ? 6.490 1.009 -10.060 1.00 95.81 74 GLY A N 1
ATOM 526 C CA . GLY A 1 74 ? 7.012 2.169 -9.323 1.00 95.81 74 GLY A CA 1
ATOM 527 C C . GLY A 1 74 ? 6.967 1.989 -7.801 1.00 95.81 74 GLY A C 1
ATOM 528 O O . GLY A 1 74 ? 6.075 1.320 -7.285 1.00 95.81 74 GLY A O 1
ATOM 529 N N . SER A 1 75 ? 7.881 2.605 -7.051 1.00 95.69 75 SER A N 1
ATOM 530 C CA . SER A 1 75 ? 7.885 2.523 -5.580 1.00 95.69 75 SER A CA 1
ATOM 531 C C . SER A 1 75 ? 6.817 3.415 -4.932 1.00 95.69 75 SER A C 1
ATOM 533 O O . SER A 1 75 ? 6.590 4.546 -5.365 1.00 95.69 75 SER A O 1
ATOM 535 N N . VAL A 1 76 ? 6.215 2.944 -3.839 1.00 96.12 76 VAL A N 1
ATOM 536 C CA . VAL A 1 76 ? 5.434 3.766 -2.905 1.00 96.12 76 VAL A CA 1
ATOM 537 C C . VAL A 1 76 ? 6.390 4.334 -1.859 1.00 96.12 76 VAL A C 1
ATOM 539 O O . VAL A 1 76 ? 7.058 3.578 -1.157 1.00 96.12 76 VAL A O 1
ATOM 542 N N . ASN A 1 77 ? 6.450 5.660 -1.730 1.00 95.69 77 ASN A N 1
ATOM 543 C CA . ASN A 1 77 ? 7.329 6.333 -0.774 1.00 95.69 77 ASN A CA 1
ATOM 544 C C . ASN A 1 77 ? 6.504 7.189 0.192 1.00 95.69 77 ASN A C 1
ATOM 546 O O . ASN A 1 77 ? 5.798 8.098 -0.238 1.00 95.69 77 ASN A O 1
ATOM 550 N N . VAL A 1 78 ? 6.634 6.929 1.493 1.00 93.50 78 VAL A N 1
ATOM 551 C CA . VAL A 1 78 ? 6.071 7.760 2.565 1.00 93.50 78 VAL A CA 1
ATOM 552 C C . VAL A 1 78 ? 7.241 8.301 3.375 1.00 93.50 78 VAL A C 1
ATOM 554 O O . VAL A 1 78 ? 8.002 7.533 3.962 1.00 93.50 78 VAL A O 1
ATOM 557 N N . THR A 1 79 ? 7.445 9.617 3.362 1.00 93.50 79 THR A N 1
ATOM 558 C CA . THR A 1 79 ? 8.632 10.249 3.959 1.00 93.50 79 THR A CA 1
ATOM 559 C C . THR A 1 79 ? 8.229 11.360 4.916 1.00 93.50 79 THR A C 1
ATOM 561 O O . THR A 1 79 ? 7.567 12.304 4.499 1.00 93.50 79 THR A O 1
ATOM 564 N N . GLY A 1 80 ? 8.623 11.246 6.187 1.00 89.00 80 GLY A N 1
ATOM 565 C CA . GLY A 1 80 ? 8.384 12.267 7.214 1.00 89.00 80 GLY A CA 1
ATOM 566 C C . GLY A 1 80 ? 6.908 12.560 7.500 1.00 89.00 80 GLY A C 1
ATOM 567 O O . GLY A 1 80 ? 6.601 13.621 8.033 1.00 89.00 80 GLY A O 1
ATOM 568 N N . ALA A 1 81 ? 5.997 11.666 7.106 1.00 89.19 81 ALA A N 1
ATOM 569 C CA . ALA A 1 81 ? 4.556 11.895 7.148 1.00 89.19 81 ALA A CA 1
ATOM 570 C C . ALA A 1 81 ? 3.863 10.983 8.163 1.00 89.19 81 ALA A C 1
ATOM 572 O O . ALA A 1 81 ? 4.290 9.849 8.391 1.00 89.19 81 ALA A O 1
ATOM 573 N N . THR A 1 82 ? 2.755 11.468 8.722 1.00 89.38 82 THR A N 1
ATOM 574 C CA . THR A 1 82 ? 1.814 10.644 9.487 1.00 89.38 82 THR A CA 1
ATOM 575 C C . THR A 1 82 ? 0.589 10.373 8.624 1.00 89.38 82 THR A C 1
ATOM 577 O O . THR A 1 82 ? -0.069 11.313 8.184 1.00 89.38 82 THR A O 1
ATOM 580 N N . LEU A 1 83 ? 0.306 9.099 8.357 1.00 90.19 83 LEU A N 1
ATOM 581 C CA . LEU A 1 83 ? -0.898 8.657 7.659 1.00 90.19 83 LEU A CA 1
ATOM 582 C C . LEU A 1 83 ? -1.846 8.047 8.683 1.00 90.19 83 LEU A C 1
ATOM 584 O O . LEU A 1 83 ? -1.497 7.050 9.312 1.00 90.19 83 LEU A O 1
ATOM 588 N N . THR A 1 84 ? -3.032 8.625 8.824 1.00 88.06 84 THR A N 1
ATOM 589 C CA . THR A 1 84 ? -4.032 8.188 9.799 1.00 88.06 84 THR A CA 1
ATOM 590 C C . THR A 1 84 ? -5.294 7.755 9.069 1.00 88.06 84 THR A C 1
ATOM 592 O O . THR A 1 84 ? -5.726 8.418 8.132 1.00 88.06 84 THR A O 1
ATOM 595 N N . ILE A 1 85 ? -5.883 6.638 9.489 1.00 88.81 85 ILE A N 1
ATOM 596 C CA . ILE A 1 85 ? -7.228 6.227 9.067 1.00 88.81 85 ILE A CA 1
ATOM 597 C C . ILE A 1 85 ? -8.093 5.937 10.288 1.00 88.81 85 ILE A C 1
ATOM 599 O O . ILE A 1 85 ? -7.590 5.784 11.404 1.00 88.81 85 ILE A O 1
ATOM 603 N N . GLU A 1 86 ? -9.405 5.875 10.077 1.00 88.50 86 GLU A N 1
ATOM 604 C CA . GLU A 1 86 ? -10.363 5.608 11.145 1.00 88.50 86 GLU A CA 1
ATOM 605 C C . GLU A 1 86 ? -10.141 4.246 11.824 1.00 88.50 86 GLU A C 1
ATOM 607 O O . GLU A 1 86 ? -9.602 3.291 11.255 1.00 88.50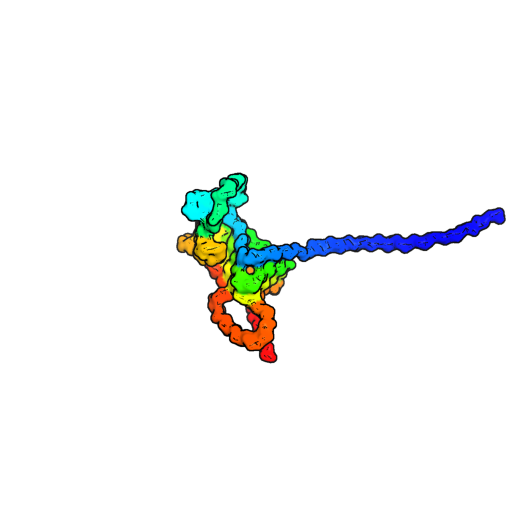 86 GLU A O 1
ATOM 612 N N . THR A 1 87 ? -10.613 4.148 13.065 1.00 88.25 87 THR A N 1
ATOM 613 C CA . THR A 1 87 ? -10.529 2.935 13.878 1.00 88.25 87 THR A CA 1
ATOM 614 C C . THR A 1 87 ? -11.128 1.718 13.168 1.00 88.25 87 THR A C 1
ATOM 616 O O . THR A 1 87 ? -12.244 1.770 12.652 1.00 88.25 87 THR A O 1
ATOM 619 N N . GLY A 1 88 ? -10.413 0.592 13.194 1.00 87.38 88 GLY A N 1
ATOM 620 C CA . GLY A 1 88 ? -10.871 -0.681 12.628 1.00 87.38 88 GLY A CA 1
ATOM 621 C C . GLY A 1 88 ? -10.804 -0.772 11.100 1.00 87.38 88 GLY A C 1
ATOM 622 O O . GLY A 1 88 ? -11.212 -1.789 10.543 1.00 87.38 88 GLY A O 1
ATOM 623 N N . GLN A 1 89 ? -10.292 0.255 10.416 1.00 90.06 89 GLN A N 1
ATOM 624 C CA . GLN A 1 89 ? -10.152 0.270 8.959 1.00 90.06 89 GLN A CA 1
ATOM 625 C C . GLN A 1 89 ? -8.830 -0.356 8.489 1.00 90.06 89 GLN A C 1
ATOM 627 O O . GLN A 1 89 ? -7.916 -0.611 9.274 1.00 90.06 89 GLN A O 1
ATOM 632 N N . THR A 1 90 ? -8.727 -0.632 7.186 1.00 90.44 90 THR A N 1
ATOM 633 C CA . THR A 1 90 ? -7.502 -1.168 6.573 1.00 90.44 90 THR A CA 1
ATOM 634 C C . THR A 1 90 ? -6.763 -0.103 5.771 1.00 90.44 90 THR A C 1
ATOM 636 O O . THR A 1 90 ? -7.379 0.595 4.969 1.00 90.44 90 THR A O 1
ATOM 639 N N . MET A 1 91 ? -5.442 -0.026 5.929 1.00 91.81 91 MET A N 1
ATOM 640 C CA . MET A 1 91 ? -4.548 0.740 5.059 1.00 91.81 91 MET A CA 1
ATOM 641 C C . MET A 1 91 ? -3.703 -0.224 4.228 1.00 91.81 91 MET A C 1
ATOM 643 O O . MET A 1 91 ? -2.922 -0.989 4.790 1.00 91.81 91 MET A O 1
ATOM 647 N N . ALA A 1 92 ? -3.821 -0.169 2.904 1.00 93.56 92 ALA A N 1
ATOM 648 C CA . ALA A 1 92 ? -2.998 -0.946 1.986 1.00 93.56 92 ALA A CA 1
ATOM 649 C C . ALA A 1 92 ? -2.079 -0.037 1.160 1.00 93.56 92 ALA A C 1
ATOM 651 O O . ALA A 1 92 ? -2.550 0.863 0.463 1.00 93.56 92 ALA A O 1
ATOM 652 N N . LEU A 1 93 ? -0.771 -0.290 1.213 1.00 94.62 93 LEU A N 1
ATOM 653 C CA . LEU A 1 93 ? 0.242 0.381 0.396 1.00 94.62 93 LEU A CA 1
ATOM 654 C C . LEU A 1 93 ? 0.899 -0.666 -0.509 1.00 94.62 93 LEU A C 1
ATOM 656 O O . LEU A 1 93 ? 1.601 -1.555 -0.022 1.00 94.62 93 LEU A O 1
ATOM 660 N N . LEU A 1 94 ? 0.640 -0.578 -1.817 1.00 95.75 94 LEU A N 1
ATOM 661 C CA . LEU A 1 94 ? 0.964 -1.637 -2.775 1.00 95.75 94 LEU A CA 1
ATOM 662 C C . LEU A 1 94 ? 1.776 -1.100 -3.955 1.00 95.75 94 LEU A C 1
ATOM 664 O O . LEU A 1 94 ? 1.262 -0.326 -4.760 1.00 95.75 94 LEU A O 1
ATOM 668 N N . GLY A 1 95 ? 3.015 -1.543 -4.142 1.00 95.31 95 GLY A N 1
ATOM 669 C CA . GLY A 1 95 ? 3.898 -0.949 -5.151 1.00 95.31 95 GLY A CA 1
ATOM 670 C C . GLY A 1 95 ? 4.763 -1.915 -5.945 1.00 95.31 95 GLY A C 1
ATOM 671 O O . GLY A 1 95 ? 4.543 -3.122 -5.967 1.00 95.31 95 GLY A O 1
ATOM 672 N N . GLY A 1 96 ? 5.781 -1.343 -6.584 1.00 95.06 96 GLY A N 1
ATOM 673 C CA . GLY A 1 96 ? 7.083 -1.978 -6.703 1.00 95.06 96 GLY A CA 1
ATOM 674 C C . GLY A 1 96 ? 7.639 -2.142 -5.302 1.00 95.06 96 GLY A C 1
ATOM 675 O O . GLY A 1 96 ? 7.219 -3.030 -4.583 1.00 95.06 96 GLY A O 1
ATOM 676 N N . GLU A 1 97 ? 8.496 -1.241 -4.849 1.00 94.19 97 GLU A N 1
ATOM 677 C CA . GLU A 1 97 ? 8.901 -1.209 -3.438 1.00 94.19 97 GLU A CA 1
ATOM 678 C C . GLU A 1 97 ? 7.896 -0.436 -2.572 1.00 94.19 97 GLU A C 1
ATOM 680 O O . GLU A 1 97 ? 7.156 0.416 -3.072 1.00 94.19 97 GLU A O 1
ATOM 685 N N . VAL A 1 98 ? 7.924 -0.667 -1.258 1.00 94.44 98 VAL A N 1
ATOM 686 C CA . VAL A 1 98 ? 7.247 0.194 -0.275 1.00 94.44 98 VAL A CA 1
ATOM 687 C C . VAL A 1 98 ? 8.265 0.700 0.739 1.00 94.44 98 VAL A C 1
ATOM 689 O O . VAL A 1 98 ? 8.811 -0.066 1.536 1.00 94.44 98 VAL A O 1
ATOM 692 N N . ASN A 1 99 ? 8.500 2.009 0.723 1.00 94.38 99 ASN A N 1
ATOM 693 C CA . ASN A 1 99 ? 9.521 2.675 1.518 1.00 94.38 99 ASN A CA 1
ATOM 694 C C . ASN A 1 99 ? 8.870 3.657 2.500 1.00 94.38 99 ASN A C 1
ATOM 696 O O . ASN A 1 99 ? 8.336 4.694 2.104 1.00 94.38 99 ASN A O 1
ATOM 700 N N . LEU A 1 100 ? 8.944 3.337 3.790 1.00 92.44 100 LEU A N 1
ATOM 701 C CA . LEU A 1 100 ? 8.553 4.209 4.894 1.00 92.44 100 LEU A CA 1
ATOM 702 C C . LEU A 1 100 ? 9.829 4.784 5.517 1.00 92.44 100 LEU A C 1
ATOM 704 O O . LEU A 1 100 ? 10.675 4.037 6.011 1.00 92.44 100 LEU A O 1
ATOM 708 N N . ASN A 1 101 ? 9.993 6.104 5.471 1.00 91.50 101 ASN A N 1
ATOM 709 C CA . ASN A 1 101 ? 11.185 6.801 5.953 1.00 91.50 101 ASN A CA 1
ATOM 710 C C . ASN A 1 101 ? 10.783 7.921 6.917 1.00 91.50 101 ASN A C 1
ATOM 712 O O . ASN A 1 101 ? 10.219 8.925 6.493 1.00 91.50 101 ASN A O 1
ATOM 716 N N . GLY A 1 102 ? 11.033 7.748 8.216 1.00 86.94 102 GLY A N 1
ATOM 717 C CA . GLY A 1 102 ? 10.523 8.665 9.241 1.00 86.94 102 GLY A CA 1
ATOM 718 C C . GLY A 1 102 ? 9.003 8.820 9.213 1.00 86.94 102 GLY A C 1
ATOM 719 O O . GLY A 1 102 ? 8.500 9.892 9.531 1.00 86.94 102 GLY A O 1
ATOM 720 N N . ALA A 1 103 ? 8.284 7.788 8.766 1.00 88.69 103 ALA A N 1
ATOM 721 C CA . ALA A 1 103 ? 6.842 7.829 8.576 1.00 88.69 103 ALA A CA 1
ATOM 722 C C . ALA A 1 103 ? 6.101 7.091 9.693 1.00 88.69 103 ALA A C 1
ATOM 724 O O . ALA A 1 103 ? 6.555 6.047 10.159 1.00 88.69 103 ALA A O 1
ATOM 725 N N . THR A 1 104 ? 4.924 7.589 10.058 1.00 88.69 104 THR A N 1
ATOM 726 C CA . THR A 1 104 ? 4.032 6.944 11.025 1.00 88.69 104 THR A CA 1
ATOM 727 C C . THR A 1 104 ? 2.746 6.529 10.322 1.00 88.69 104 THR A C 1
ATOM 729 O O . THR A 1 104 ? 2.056 7.373 9.761 1.00 88.69 104 THR A O 1
ATOM 732 N N . LEU A 1 105 ? 2.395 5.246 10.363 1.00 90.38 105 LEU A N 1
ATOM 733 C CA . LEU A 1 105 ? 1.079 4.760 9.944 1.00 90.38 105 LEU A CA 1
ATOM 734 C C . LEU A 1 105 ? 0.225 4.547 11.195 1.00 90.38 105 LEU A C 1
ATOM 736 O O . LEU A 1 105 ? 0.531 3.656 11.978 1.00 90.38 105 LEU A O 1
ATOM 740 N N . GLN A 1 106 ? -0.810 5.358 11.399 1.00 90.25 106 GLN A N 1
ATOM 741 C CA . GLN A 1 106 ? -1.759 5.241 12.506 1.00 90.25 106 GLN A CA 1
ATOM 742 C C . GLN A 1 106 ? -3.043 4.575 12.015 1.00 90.25 106 GLN A C 1
ATOM 744 O O . GLN A 1 106 ? -3.846 5.178 11.303 1.00 90.25 106 GLN A O 1
ATOM 749 N N . VAL A 1 107 ? -3.237 3.319 12.405 1.00 88.88 107 VAL A N 1
ATOM 750 C CA . VAL A 1 107 ? -4.373 2.487 11.994 1.00 88.88 107 VAL A CA 1
ATOM 751 C C . VAL A 1 107 ? -4.995 1.828 13.233 1.00 88.88 107 VAL A C 1
ATOM 753 O O . VAL A 1 107 ? -4.825 0.626 13.462 1.00 88.88 107 VAL A O 1
ATOM 756 N N . PRO A 1 108 ? -5.676 2.606 14.097 1.00 87.19 108 PRO A N 1
ATOM 757 C CA . PRO A 1 108 ? -6.076 2.151 15.426 1.00 87.19 108 PRO A CA 1
ATOM 758 C C . PRO A 1 108 ? -7.009 0.939 15.375 1.00 87.19 108 PRO A C 1
ATOM 760 O O . PRO A 1 108 ? -8.088 1.004 14.791 1.00 87.19 108 PRO A O 1
ATOM 763 N N . GLY A 1 109 ? -6.614 -0.185 15.979 1.00 85.31 109 GLY A N 1
ATOM 764 C CA . GLY A 1 109 ? -7.385 -1.436 15.969 1.00 85.31 109 GLY A CA 1
ATOM 765 C C . GLY A 1 109 ? -7.725 -1.977 14.576 1.00 85.31 109 GLY A C 1
ATOM 766 O O . GLY A 1 109 ? -8.620 -2.813 14.457 1.00 85.31 109 GLY A O 1
ATOM 767 N N . GLY A 1 110 ? -7.062 -1.470 13.537 1.00 88.25 110 GLY A N 1
ATOM 768 C CA . GLY A 1 110 ? -7.277 -1.841 12.149 1.00 88.25 110 GLY A CA 1
ATOM 769 C C . GLY A 1 110 ? -6.173 -2.754 11.621 1.00 88.25 110 GLY A C 1
ATOM 770 O O . GLY A 1 110 ? -5.506 -3.462 12.380 1.00 88.25 110 GLY A O 1
ATOM 771 N N . ARG A 1 111 ? -5.989 -2.743 10.299 1.00 89.12 111 ARG A N 1
ATOM 772 C CA . ARG A 1 111 ? -5.038 -3.611 9.592 1.00 89.12 111 ARG A CA 1
ATOM 773 C C . ARG A 1 111 ? -4.170 -2.808 8.636 1.00 89.12 111 ARG A C 1
ATOM 775 O O . ARG A 1 111 ? -4.656 -1.912 7.952 1.00 89.12 111 ARG A O 1
ATOM 782 N N . VAL A 1 112 ? -2.897 -3.170 8.540 1.00 90.19 112 VAL A N 1
ATOM 783 C CA . VAL A 1 112 ? -1.987 -2.622 7.529 1.00 90.19 112 VAL A CA 1
ATOM 784 C C . VAL A 1 112 ? -1.525 -3.729 6.587 1.00 90.19 112 VAL A C 1
ATOM 786 O O . VAL A 1 112 ? -1.010 -4.750 7.041 1.00 90.19 112 VAL A O 1
ATOM 789 N N . GLU A 1 113 ? -1.691 -3.508 5.284 1.00 92.00 113 GLU A N 1
ATOM 790 C CA . GLU A 1 113 ? -1.217 -4.373 4.201 1.00 92.00 113 GLU A CA 1
ATOM 791 C C . GLU A 1 113 ? -0.103 -3.649 3.437 1.00 92.00 113 GLU A C 1
ATOM 793 O O . GLU A 1 113 ? -0.344 -2.669 2.734 1.00 92.00 113 GLU A O 1
ATOM 798 N N . LEU A 1 114 ? 1.135 -4.116 3.575 1.00 92.75 114 LEU A N 1
ATOM 799 C CA . LEU A 1 114 ? 2.268 -3.608 2.801 1.00 92.75 114 LEU A CA 1
ATOM 800 C C . LEU A 1 114 ? 2.720 -4.696 1.838 1.00 92.75 114 LEU A C 1
ATOM 802 O O . LEU A 1 114 ? 2.911 -5.840 2.254 1.00 92.75 114 LEU A O 1
ATOM 806 N N . GLY A 1 115 ? 2.938 -4.350 0.575 1.00 92.12 115 GLY A N 1
ATOM 807 C CA . GLY A 1 115 ? 3.375 -5.342 -0.396 1.00 92.12 115 GLY A CA 1
ATOM 808 C C . GLY A 1 115 ? 3.732 -4.766 -1.749 1.00 92.12 115 GLY A C 1
ATOM 809 O O . GLY A 1 115 ? 3.447 -3.609 -2.049 1.00 92.12 115 GLY A O 1
ATOM 810 N N . GLY A 1 116 ? 4.357 -5.580 -2.588 1.00 93.19 116 GLY A N 1
ATOM 811 C CA . GLY A 1 116 ? 4.681 -5.138 -3.930 1.00 93.19 116 GLY A CA 1
ATOM 812 C C . GLY A 1 116 ? 5.348 -6.182 -4.806 1.00 93.19 116 GLY A C 1
ATOM 813 O O . GLY A 1 116 ? 5.827 -7.212 -4.333 1.00 93.19 116 GLY A O 1
ATOM 814 N N . LEU A 1 117 ? 5.366 -5.911 -6.106 1.00 95.12 117 LEU A N 1
ATOM 815 C CA . LEU A 1 117 ? 5.949 -6.776 -7.125 1.00 95.12 117 LEU A CA 1
ATOM 816 C C . LEU A 1 117 ? 7.141 -6.079 -7.769 1.00 95.12 117 LEU A C 1
ATOM 818 O O . LEU A 1 117 ? 7.029 -4.956 -8.231 1.00 95.12 117 LEU A O 1
ATOM 822 N N . SER A 1 118 ? 8.284 -6.752 -7.865 1.00 93.62 118 SER A N 1
ATOM 823 C CA . SER A 1 118 ? 9.474 -6.189 -8.537 1.00 93.62 118 SER A CA 1
ATOM 824 C C . SER A 1 118 ? 9.474 -6.422 -10.054 1.00 93.62 118 SER A C 1
ATOM 826 O O . SER A 1 118 ? 10.402 -6.043 -10.762 1.00 93.62 118 SER A O 1
ATOM 828 N N . SER A 1 119 ? 8.446 -7.103 -10.555 1.00 94.19 119 SER A N 1
ATOM 829 C CA . SER A 1 119 ? 8.285 -7.473 -11.956 1.00 94.19 119 SER A CA 1
ATOM 830 C C . SER A 1 119 ? 6.801 -7.515 -12.309 1.00 94.19 119 SER A C 1
ATOM 832 O O . SER A 1 119 ? 5.937 -7.396 -11.439 1.00 94.19 119 SER A O 1
ATOM 834 N N . ARG A 1 120 ? 6.504 -7.689 -13.599 1.00 95.94 120 ARG A N 1
ATOM 835 C CA . ARG A 1 120 ? 5.132 -7.716 -14.109 1.00 95.94 120 ARG A CA 1
ATOM 836 C C . ARG A 1 120 ? 4.292 -8.784 -13.410 1.00 95.94 120 ARG A C 1
ATOM 838 O O . ARG A 1 120 ? 4.664 -9.955 -13.400 1.00 95.94 120 ARG A O 1
ATOM 845 N N . GLY A 1 121 ? 3.111 -8.396 -12.943 1.00 95.25 121 GLY A N 1
ATOM 846 C CA . GLY A 1 121 ? 2.147 -9.307 -12.336 1.00 95.25 121 GLY A CA 1
ATOM 847 C C . GLY A 1 121 ? 0.885 -8.587 -11.881 1.00 95.25 121 GLY A C 1
ATOM 848 O O . GLY A 1 121 ? 0.762 -7.370 -12.015 1.00 95.25 121 GLY A O 1
ATOM 849 N N . THR A 1 122 ? -0.063 -9.350 -11.348 1.00 95.38 122 THR A N 1
ATOM 850 C CA . THR A 1 122 ? -1.340 -8.817 -10.870 1.00 95.38 122 THR A CA 1
ATOM 851 C C . THR A 1 122 ? -1.542 -9.213 -9.421 1.00 95.38 122 THR A C 1
ATOM 853 O O . THR A 1 122 ? -1.618 -10.400 -9.114 1.00 95.38 122 THR A O 1
ATOM 856 N N . VAL A 1 123 ? -1.643 -8.219 -8.541 1.00 95.25 123 VAL A N 1
ATOM 857 C CA . VAL A 1 123 ? -2.069 -8.421 -7.153 1.00 95.25 123 VAL A CA 1
ATOM 858 C C . VAL A 1 123 ? -3.589 -8.519 -7.151 1.00 95.25 123 VAL A C 1
ATOM 860 O O . VAL A 1 123 ? -4.268 -7.636 -7.670 1.00 95.25 123 VAL A O 1
ATOM 863 N N . THR A 1 124 ? -4.123 -9.601 -6.596 1.00 94.62 124 THR A N 1
ATOM 864 C CA . THR A 1 124 ? -5.568 -9.815 -6.464 1.00 94.62 124 THR A CA 1
ATOM 865 C C . THR A 1 124 ? -6.088 -9.042 -5.258 1.00 94.62 124 THR A C 1
ATOM 867 O O . THR A 1 124 ? -5.483 -9.097 -4.187 1.00 94.62 124 THR A O 1
ATOM 870 N N . LEU A 1 125 ? -7.211 -8.343 -5.432 1.00 91.88 125 LEU A N 1
ATOM 871 C CA . LEU A 1 125 ? -7.959 -7.693 -4.360 1.00 91.88 125 LEU A CA 1
ATOM 872 C C . LEU A 1 125 ? -9.139 -8.590 -3.971 1.00 91.88 125 LEU A C 1
ATOM 874 O O . LEU A 1 125 ? -10.106 -8.749 -4.716 1.00 91.88 125 LEU A O 1
ATOM 878 N N . ASN A 1 126 ? -9.047 -9.205 -2.795 1.00 88.62 126 ASN A N 1
ATOM 879 C CA . ASN A 1 126 ? -10.094 -10.038 -2.216 1.00 88.62 126 ASN A CA 1
ATOM 880 C C . ASN A 1 126 ? -11.079 -9.138 -1.460 1.00 88.62 126 ASN A C 1
ATOM 882 O O . ASN A 1 126 ? -10.995 -8.973 -0.243 1.00 88.62 126 ASN A O 1
ATOM 886 N N . GLY A 1 127 ? -11.988 -8.507 -2.200 1.00 84.88 127 GLY A N 1
ATOM 887 C CA . GLY A 1 127 ? -12.845 -7.449 -1.671 1.00 84.88 127 GLY A CA 1
ATOM 888 C C . GLY A 1 127 ? -12.161 -6.085 -1.769 1.00 84.88 127 GLY A C 1
ATOM 889 O O . GLY A 1 127 ? -11.481 -5.808 -2.749 1.00 84.88 127 GLY A O 1
ATOM 890 N N . ALA A 1 128 ? -12.358 -5.212 -0.778 1.00 73.06 128 ALA A N 1
ATOM 891 C CA . ALA A 1 128 ? -11.877 -3.832 -0.871 1.00 73.06 128 ALA A CA 1
ATOM 892 C C . ALA A 1 128 ? -10.370 -3.675 -0.590 1.00 73.06 128 ALA A C 1
ATOM 894 O O . ALA A 1 128 ? -9.724 -2.843 -1.220 1.00 73.06 128 ALA A O 1
ATOM 895 N N . THR A 1 129 ? -9.812 -4.436 0.361 1.00 79.94 129 THR A N 1
ATOM 896 C CA . THR A 1 129 ? -8.466 -4.158 0.903 1.00 79.94 129 THR A CA 1
ATOM 897 C C . THR A 1 129 ? -7.591 -5.372 1.196 1.00 79.94 129 THR A C 1
ATOM 899 O O . THR A 1 129 ? -6.382 -5.208 1.336 1.00 79.94 129 THR A O 1
ATOM 902 N N . SER A 1 130 ? -8.145 -6.584 1.283 1.00 87.31 130 SER A N 1
ATOM 903 C CA . SER A 1 130 ? -7.332 -7.791 1.463 1.00 87.31 130 SER A CA 1
ATOM 904 C C . SER A 1 130 ? -6.648 -8.169 0.154 1.00 87.31 130 SER A C 1
ATOM 906 O O . SER A 1 130 ? -7.291 -8.223 -0.891 1.00 87.31 130 SER A O 1
ATOM 908 N N . VAL A 1 131 ? -5.353 -8.471 0.204 1.00 90.25 131 VAL A N 1
ATOM 909 C CA . VAL A 1 131 ? -4.531 -8.682 -0.996 1.00 90.25 131 VAL A CA 1
ATOM 910 C C . VAL A 1 131 ? -4.025 -10.115 -1.106 1.00 90.25 131 VAL A C 1
ATOM 912 O O . VAL A 1 131 ? -3.767 -10.789 -0.111 1.00 90.25 131 VAL A O 1
ATOM 915 N N . SER A 1 132 ? -3.860 -10.600 -2.331 1.00 91.56 132 SER A N 1
ATOM 916 C CA . SER A 1 132 ? -3.152 -11.850 -2.615 1.00 91.56 132 SER A CA 1
ATOM 917 C C . SER A 1 132 ? -2.196 -11.663 -3.775 1.00 91.56 132 SER A C 1
ATOM 919 O O . SER A 1 132 ? -2.541 -11.092 -4.809 1.00 91.56 132 SER A O 1
ATOM 921 N N . PHE A 1 133 ? -0.971 -12.135 -3.581 1.00 91.88 133 PHE A N 1
ATOM 922 C CA . PHE A 1 133 ? 0.102 -11.972 -4.547 1.00 91.88 133 PHE A CA 1
ATOM 923 C C . PHE A 1 133 ? 0.170 -13.187 -5.474 1.00 91.88 133 PHE A C 1
ATOM 925 O O . PHE A 1 133 ? -0.079 -14.304 -5.023 1.00 91.88 133 PHE A O 1
ATOM 932 N N . PRO A 1 134 ? 0.481 -12.979 -6.761 1.00 92.31 134 PRO A N 1
ATOM 933 C CA . PRO A 1 134 ? 0.552 -14.057 -7.732 1.00 92.31 134 PRO A CA 1
ATOM 934 C C . PRO A 1 134 ? 1.764 -14.957 -7.470 1.00 92.31 134 PRO A C 1
ATOM 936 O O . PRO A 1 134 ? 2.869 -14.474 -7.208 1.00 92.31 134 PRO A O 1
ATOM 939 N N . ASP A 1 135 ? 1.568 -16.267 -7.607 1.00 88.81 135 ASP A N 1
ATOM 940 C CA . ASP A 1 135 ? 2.658 -17.238 -7.538 1.00 88.81 135 ASP A CA 1
ATOM 941 C C . ASP A 1 135 ? 3.651 -17.043 -8.693 1.00 88.81 135 ASP A C 1
ATOM 943 O O . ASP A 1 135 ? 3.286 -16.684 -9.815 1.00 88.81 135 ASP A O 1
ATOM 947 N N . GLY A 1 136 ? 4.934 -17.297 -8.427 1.00 87.50 136 GLY A N 1
ATOM 948 C CA . GLY A 1 136 ? 5.988 -17.243 -9.445 1.00 87.50 136 GLY A CA 1
ATOM 949 C C . GLY A 1 136 ? 6.382 -15.836 -9.915 1.00 87.50 136 GLY A C 1
ATOM 950 O O . GLY A 1 136 ? 7.254 -15.722 -10.775 1.00 87.50 136 GLY A O 1
ATOM 951 N N . VAL A 1 137 ? 5.803 -14.772 -9.349 1.00 90.56 137 VAL A N 1
ATOM 952 C CA . VAL A 1 137 ? 6.235 -13.384 -9.580 1.00 90.56 137 VAL A CA 1
ATOM 953 C C . VAL A 1 137 ? 7.121 -12.933 -8.429 1.00 90.56 137 VAL A C 1
ATOM 955 O O . VAL A 1 137 ? 6.812 -13.188 -7.270 1.00 90.56 137 VAL A O 1
ATOM 958 N N . GLN A 1 138 ? 8.231 -12.260 -8.738 1.00 89.12 138 GLN A N 1
ATOM 959 C CA . GLN A 1 138 ? 9.225 -11.864 -7.742 1.00 89.12 138 GLN A CA 1
ATOM 960 C C . GLN A 1 138 ? 8.677 -10.763 -6.804 1.00 89.12 138 GLN A C 1
ATOM 962 O O . GLN A 1 138 ? 8.441 -9.640 -7.272 1.00 89.12 138 GLN A O 1
ATOM 967 N N . PRO A 1 139 ? 8.556 -11.039 -5.486 1.00 90.88 139 PRO A N 1
ATOM 968 C CA . PRO A 1 139 ? 8.277 -10.037 -4.458 1.00 90.88 139 PRO A CA 1
ATOM 969 C C . PRO A 1 139 ? 9.235 -8.855 -4.517 1.00 90.88 139 PRO A C 1
ATOM 971 O O . PRO A 1 139 ? 10.434 -9.059 -4.738 1.00 90.88 139 PRO A O 1
ATOM 974 N N . ALA A 1 140 ? 8.727 -7.656 -4.269 1.00 92.25 140 ALA A N 1
ATOM 975 C CA . ALA A 1 140 ? 9.552 -6.479 -4.034 1.00 92.25 140 ALA A CA 1
ATOM 976 C C . ALA A 1 140 ? 9.858 -6.267 -2.547 1.00 92.25 140 ALA A C 1
ATOM 978 O O . ALA A 1 140 ? 9.303 -6.940 -1.674 1.00 92.25 140 ALA A O 1
ATOM 979 N N . ASP A 1 141 ? 10.755 -5.327 -2.266 1.00 90.88 141 ASP A N 1
ATOM 980 C CA . ASP A 1 141 ? 11.194 -5.040 -0.909 1.00 90.88 141 ASP A CA 1
ATOM 981 C C . ASP A 1 141 ? 10.242 -4.075 -0.186 1.00 90.88 141 ASP A C 1
ATOM 983 O O . ASP A 1 141 ? 9.687 -3.138 -0.767 1.00 90.88 141 ASP A O 1
ATOM 987 N N . ILE A 1 142 ? 10.098 -4.292 1.123 1.00 90.00 142 ILE A N 1
ATOM 988 C CA . ILE A 1 142 ? 9.511 -3.324 2.055 1.00 90.00 142 ILE A CA 1
ATOM 989 C C . ILE A 1 142 ? 10.601 -2.855 3.011 1.00 90.00 142 ILE A C 1
ATOM 991 O O . ILE A 1 142 ? 11.281 -3.674 3.645 1.00 90.00 142 ILE A O 1
ATOM 995 N N . SER A 1 143 ? 10.722 -1.537 3.152 1.00 89.75 143 SER A N 1
ATOM 996 C CA . SER A 1 143 ? 11.722 -0.884 3.989 1.00 89.75 143 SER A CA 1
ATOM 997 C C . SER A 1 143 ? 11.076 0.112 4.948 1.00 89.75 143 SER A C 1
ATOM 999 O O . SER A 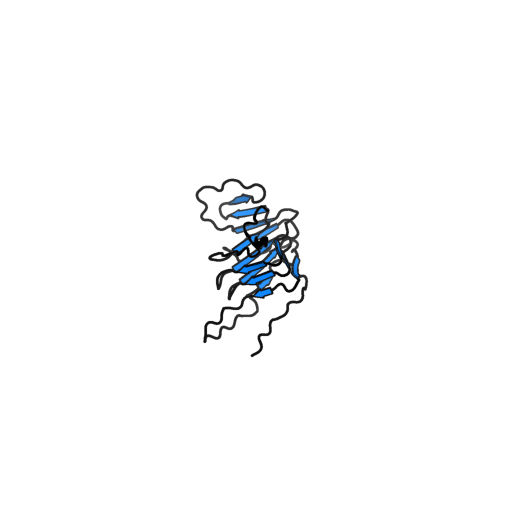1 143 ? 10.334 0.998 4.532 1.00 89.75 143 SER A O 1
ATOM 1001 N N . LEU A 1 144 ? 11.367 -0.036 6.242 1.00 89.06 144 LEU A N 1
ATOM 1002 C CA . LEU A 1 144 ? 11.001 0.908 7.301 1.00 89.06 144 LEU A CA 1
ATOM 1003 C C . LEU A 1 144 ? 12.296 1.470 7.894 1.00 89.06 144 LEU A C 1
ATOM 1005 O O . LEU A 1 144 ? 13.056 0.738 8.531 1.00 89.06 144 LEU A O 1
ATOM 1009 N N . THR A 1 145 ? 12.559 2.757 7.684 1.00 86.81 145 THR A N 1
ATOM 1010 C CA . THR A 1 145 ? 13.804 3.425 8.092 1.00 86.81 145 THR A CA 1
ATOM 1011 C C . THR A 1 145 ? 13.531 4.703 8.877 1.00 86.81 145 THR A C 1
ATOM 1013 O O . THR A 1 145 ? 12.394 5.174 8.952 1.00 86.81 145 THR A O 1
ATOM 1016 N N . ASN A 1 146 ? 14.581 5.265 9.488 1.00 89.12 146 ASN A N 1
ATOM 1017 C CA . ASN A 1 146 ? 14.544 6.553 10.188 1.00 89.12 146 ASN A CA 1
ATOM 1018 C C . ASN A 1 146 ? 13.429 6.653 11.243 1.00 89.12 146 ASN A C 1
ATOM 1020 O O . ASN A 1 146 ? 12.718 7.647 11.303 1.00 89.12 146 ASN A O 1
ATOM 1024 N N . SER A 1 147 ? 13.281 5.611 12.067 1.00 87.19 147 SER A N 1
ATOM 1025 C CA . SER A 1 147 ? 12.253 5.524 13.118 1.00 87.19 147 SER A CA 1
ATOM 1026 C C . SER A 1 147 ? 10.812 5.489 12.601 1.00 87.19 147 SER A C 1
ATOM 1028 O O . SER A 1 147 ? 9.900 5.919 13.302 1.00 87.19 147 SER A O 1
ATOM 1030 N N . SER A 1 148 ? 10.595 4.955 11.394 1.00 86.00 148 SER A N 1
ATOM 1031 C CA . SER A 1 148 ? 9.238 4.697 10.910 1.00 86.00 148 SER A CA 1
ATOM 1032 C C . SER A 1 148 ? 8.486 3.745 11.834 1.00 86.00 148 SER A C 1
ATOM 1034 O O . SER A 1 148 ? 9.050 2.765 12.330 1.00 86.00 148 SER A O 1
ATOM 1036 N N . LEU A 1 149 ? 7.202 4.022 12.029 1.00 85.81 149 LEU A N 1
ATOM 1037 C CA . LEU A 1 149 ? 6.356 3.350 12.997 1.00 85.81 149 LEU A CA 1
ATOM 1038 C C . LEU A 1 149 ? 5.020 2.955 12.364 1.00 85.81 149 LEU A C 1
ATOM 1040 O O . LEU A 1 149 ? 4.435 3.698 11.584 1.00 85.81 149 LEU A O 1
ATOM 1044 N N . VAL A 1 150 ? 4.538 1.769 12.720 1.00 88.75 150 VAL A N 1
ATOM 1045 C CA . VAL A 1 150 ? 3.175 1.324 12.424 1.00 88.75 150 VAL A CA 1
ATOM 1046 C C . VAL A 1 150 ? 2.463 1.196 13.763 1.00 88.75 150 VAL A C 1
ATOM 1048 O O . VAL A 1 150 ? 2.787 0.305 14.549 1.00 88.75 150 VAL A O 1
ATOM 1051 N N . ASP A 1 151 ? 1.548 2.121 14.035 1.00 85.88 151 ASP A N 1
ATOM 1052 C CA . ASP A 1 151 ? 0.735 2.160 15.242 1.00 85.88 151 ASP A CA 1
ATOM 1053 C C . ASP A 1 151 ? -0.642 1.572 14.963 1.00 85.88 151 ASP A C 1
ATOM 1055 O O . ASP A 1 151 ? -1.400 2.081 14.140 1.00 85.88 151 ASP A O 1
ATOM 1059 N N . LEU A 1 152 ? -0.965 0.500 15.674 1.00 87.06 152 LEU A N 1
ATOM 1060 C CA . LEU A 1 152 ? -2.236 -0.216 15.562 1.00 87.06 152 LEU A CA 1
ATOM 1061 C C . LEU A 1 152 ? -3.028 -0.117 16.868 1.00 87.06 152 LEU A C 1
ATOM 1063 O O . LEU A 1 152 ? -4.039 -0.793 17.055 1.00 87.06 152 LEU A O 1
ATOM 1067 N N . THR A 1 153 ? -2.545 0.700 17.803 1.00 83.44 153 THR A N 1
ATOM 1068 C CA . THR A 1 153 ? -3.092 0.827 19.147 1.00 83.44 153 THR A CA 1
ATOM 1069 C C . THR A 1 153 ? -4.428 1.552 19.079 1.00 83.44 153 THR A C 1
ATOM 1071 O O . THR A 1 153 ? -4.536 2.631 18.502 1.00 83.44 153 THR A O 1
ATOM 1074 N N . LEU A 1 154 ? -5.464 0.966 19.680 1.00 78.75 154 LEU A N 1
ATOM 1075 C CA . LEU A 1 154 ? -6.715 1.681 19.913 1.00 78.75 154 LEU A CA 1
ATOM 1076 C C . LEU A 1 154 ? -6.478 2.812 20.923 1.00 78.75 154 LEU A C 1
ATOM 1078 O O . LEU A 1 154 ? -5.784 2.581 21.917 1.00 78.75 154 LEU A O 1
ATOM 1082 N N . PRO A 1 155 ? -7.113 3.987 20.763 1.00 68.56 155 PRO A N 1
ATOM 1083 C CA . PRO A 1 155 ? -7.242 4.915 21.875 1.00 68.56 155 PRO A CA 1
ATOM 1084 C C . PRO A 1 155 ? -7.892 4.146 23.024 1.00 68.56 155 PRO A C 1
ATOM 1086 O O . PRO A 1 155 ? -8.886 3.448 22.806 1.00 68.56 155 PRO A O 1
ATOM 1089 N N . ALA A 1 156 ? -7.303 4.206 24.218 1.00 61.97 156 ALA A N 1
ATOM 1090 C CA . ALA A 1 156 ? -7.799 3.457 25.361 1.00 61.97 156 ALA A CA 1
ATOM 1091 C C . ALA A 1 156 ? -9.286 3.775 25.583 1.00 61.97 156 ALA A C 1
ATOM 1093 O O . ALA A 1 156 ? -9.646 4.867 26.014 1.00 61.97 156 ALA A O 1
ATOM 1094 N N . LEU A 1 157 ? -10.157 2.811 25.278 1.00 57.41 157 LEU A N 1
ATOM 1095 C CA . LEU A 1 157 ? -11.523 2.826 25.772 1.00 57.41 157 LEU A CA 1
ATOM 1096 C C . LEU A 1 157 ? -11.412 2.405 27.231 1.00 57.41 157 LEU A C 1
ATOM 1098 O O . LEU A 1 157 ? -11.095 1.246 27.510 1.00 57.41 157 LEU A O 1
ATOM 1102 N N . GLU A 1 158 ? -11.582 3.354 28.148 1.00 52.66 158 GLU A N 1
ATOM 1103 C CA . GLU A 1 158 ? -11.499 3.103 29.584 1.00 52.66 158 GLU A CA 1
ATOM 1104 C C . GLU A 1 158 ? -12.284 1.824 29.950 1.00 52.66 158 GLU A C 1
ATOM 1106 O O . GLU A 1 158 ? -13.507 1.757 29.829 1.00 52.66 158 GLU A O 1
ATOM 1111 N N . GLY A 1 159 ? -11.570 0.767 30.358 1.00 50.06 159 GLY A N 1
ATOM 1112 C CA . GLY A 1 159 ? -12.163 -0.383 31.043 1.00 50.06 159 GLY A CA 1
ATOM 1113 C C . GLY A 1 159 ? -12.506 -1.644 30.239 1.00 50.06 159 GLY A C 1
ATOM 1114 O O . GLY A 1 159 ? -13.205 -2.497 30.786 1.00 50.06 159 GLY A O 1
ATOM 1115 N N . ARG A 1 160 ? -12.033 -1.852 29.001 1.00 56.66 160 ARG A N 1
ATOM 1116 C CA . ARG A 1 160 ? -12.215 -3.161 28.327 1.00 56.66 160 ARG A CA 1
ATOM 1117 C C . ARG A 1 160 ? -10.906 -3.716 27.778 1.00 56.66 160 ARG A C 1
ATOM 1119 O O . ARG A 1 160 ? -10.388 -3.245 26.774 1.00 56.66 160 ARG A O 1
ATOM 1126 N N . GLY A 1 161 ? -10.371 -4.730 28.459 1.00 49.34 161 GLY A N 1
ATOM 1127 C CA . GLY A 1 161 ? -9.212 -5.484 27.993 1.00 49.34 161 GLY A CA 1
ATOM 1128 C C . GLY A 1 161 ? -9.544 -6.226 26.701 1.00 49.34 161 GLY A C 1
ATOM 1129 O O . GLY A 1 161 ? -10.320 -7.179 26.718 1.00 49.34 161 GLY A O 1
ATOM 1130 N N . PHE A 1 162 ? -8.954 -5.791 25.592 1.00 55.72 162 PHE A N 1
ATOM 1131 C CA . PHE A 1 162 ? -9.005 -6.499 24.319 1.00 55.72 162 PHE A CA 1
ATOM 1132 C C . PHE A 1 162 ? -7.619 -7.076 24.018 1.00 55.72 162 PHE A C 1
ATOM 1134 O O . PHE A 1 162 ? -6.630 -6.349 23.945 1.00 55.72 162 PHE A O 1
ATOM 1141 N N . LEU A 1 163 ? -7.545 -8.401 23.874 1.00 48.09 163 LEU A N 1
ATOM 1142 C CA . LEU A 1 163 ? -6.353 -9.102 23.405 1.00 48.09 163 LEU A CA 1
ATOM 1143 C C . LEU A 1 163 ? -6.441 -9.208 21.883 1.00 48.09 163 LEU A C 1
ATOM 1145 O O . LEU A 1 163 ? -7.248 -9.976 21.364 1.00 48.09 163 LEU A O 1
ATOM 1149 N N . PHE A 1 164 ? -5.617 -8.451 21.165 1.00 52.91 164 PHE A N 1
ATOM 1150 C CA . PHE A 1 164 ? -5.440 -8.678 19.736 1.00 52.91 164 PHE A CA 1
ATOM 1151 C C . PHE A 1 164 ? -4.512 -9.877 19.513 1.00 52.91 164 PHE A C 1
ATOM 1153 O O . PHE A 1 164 ? -3.434 -9.969 20.107 1.00 52.91 164 PHE A O 1
ATOM 1160 N N . GLN A 1 165 ? -4.914 -10.804 18.643 1.00 45.81 165 GLN A N 1
ATOM 1161 C CA . GLN A 1 165 ? -4.061 -11.913 18.230 1.00 45.81 165 GLN A CA 1
ATOM 1162 C C . GLN A 1 165 ? -2.899 -11.364 17.387 1.00 45.81 165 GLN A C 1
ATOM 1164 O O . GLN A 1 165 ? -3.089 -10.714 16.363 1.00 45.81 165 GLN A O 1
ATOM 1169 N N . ARG A 1 166 ? -1.670 -11.626 17.841 1.00 48.56 166 ARG A N 1
ATOM 1170 C CA . ARG A 1 166 ? -0.400 -11.035 17.366 1.00 48.56 166 ARG A CA 1
ATOM 1171 C C . ARG A 1 166 ? -0.053 -11.283 15.883 1.00 48.56 166 ARG A C 1
ATOM 1173 O O . ARG A 1 166 ? 0.991 -10.821 15.439 1.00 48.56 166 ARG A O 1
ATOM 1180 N N . GLY A 1 167 ? -0.870 -12.036 15.146 1.00 47.91 167 GLY A N 1
ATOM 1181 C CA . GLY A 1 167 ? -0.610 -12.441 13.760 1.00 47.91 167 GLY A CA 1
ATOM 1182 C C . GLY A 1 167 ? -1.272 -11.579 12.679 1.00 47.91 167 GLY A C 1
ATOM 1183 O O . GLY A 1 167 ? -0.897 -11.715 11.523 1.00 47.91 167 GLY A O 1
ATOM 1184 N N . ASP A 1 168 ? -2.217 -10.700 13.036 1.00 55.72 168 ASP A N 1
ATOM 1185 C CA . ASP A 1 168 ? -3.194 -10.146 12.078 1.00 55.72 168 ASP A CA 1
ATOM 1186 C C . ASP A 1 168 ? -3.156 -8.627 11.868 1.00 55.72 168 ASP A C 1
ATOM 1188 O O . ASP A 1 168 ? -3.910 -8.096 11.058 1.00 55.72 168 ASP A O 1
ATOM 1192 N N . LEU A 1 169 ? -2.318 -7.901 12.605 1.00 60.19 169 LEU A N 1
ATOM 1193 C CA . LEU A 1 169 ? -2.422 -6.439 12.643 1.00 60.19 169 LEU A CA 1
ATOM 1194 C C . LEU A 1 169 ? -1.558 -5.759 11.558 1.00 60.19 169 LEU A C 1
ATOM 1196 O O . LEU A 1 169 ? -1.971 -4.768 10.957 1.00 60.19 169 LEU A O 1
ATOM 1200 N N . LEU A 1 170 ? -0.385 -6.326 11.255 1.00 73.25 170 LEU A N 1
ATOM 1201 C CA . LEU A 1 170 ? 0.492 -5.892 10.164 1.00 73.25 170 LEU A CA 1
ATOM 1202 C C . LEU A 1 170 ? 0.844 -7.093 9.287 1.00 73.25 170 LEU A C 1
ATOM 1204 O O . LEU A 1 170 ? 1.539 -8.011 9.727 1.00 73.25 170 LEU A O 1
ATOM 1208 N N . SER A 1 171 ? 0.403 -7.041 8.039 1.00 73.94 171 SER A N 1
ATOM 1209 C CA . SER A 1 171 ? 0.707 -8.013 6.999 1.00 73.94 171 SER A CA 1
ATOM 1210 C C . SER A 1 171 ? 1.757 -7.430 6.049 1.00 73.94 171 SER A C 1
ATOM 1212 O O . SER A 1 171 ? 1.608 -6.324 5.528 1.00 73.94 171 SER A O 1
ATOM 1214 N N . LEU A 1 172 ? 2.855 -8.167 5.852 1.00 74.12 172 LEU A N 1
ATOM 1215 C CA . LEU A 1 172 ? 3.827 -7.909 4.785 1.00 74.12 172 LEU A CA 1
ATOM 1216 C C . LEU A 1 172 ? 3.587 -8.946 3.686 1.00 74.12 172 LEU A C 1
ATOM 1218 O O . LEU A 1 172 ? 4.223 -10.003 3.662 1.00 74.12 172 LEU A O 1
ATOM 1222 N N . ALA A 1 173 ? 2.606 -8.678 2.835 1.00 68.31 173 ALA A N 1
ATOM 1223 C CA . ALA A 1 173 ? 2.138 -9.616 1.830 1.00 68.31 173 ALA A CA 1
ATOM 1224 C C . ALA A 1 173 ? 3.010 -9.543 0.569 1.00 68.31 173 ALA A C 1
ATOM 1226 O O . ALA A 1 173 ? 3.300 -8.465 0.055 1.00 68.31 173 ALA A O 1
ATOM 1227 N N . GLY A 1 174 ? 3.446 -10.712 0.082 1.00 63.00 174 GLY A N 1
ATOM 1228 C CA . GLY A 1 174 ? 4.170 -10.839 -1.187 1.00 63.00 174 GLY A CA 1
ATOM 1229 C C . GLY A 1 174 ? 5.417 -9.969 -1.305 1.00 63.00 174 GLY A C 1
ATOM 1230 O O . GLY A 1 174 ? 5.752 -9.553 -2.407 1.00 63.00 174 GLY A O 1
ATOM 1231 N N . ALA A 1 175 ? 6.091 -9.697 -0.186 1.00 65.19 175 ALA A N 1
ATOM 1232 C CA . ALA A 1 175 ? 7.236 -8.807 -0.121 1.00 65.19 175 ALA A CA 1
ATOM 1233 C C . ALA A 1 175 ? 8.410 -9.410 0.651 1.00 65.19 175 ALA A C 1
ATOM 1235 O O . ALA A 1 175 ? 8.254 -10.232 1.558 1.00 65.19 175 ALA A O 1
ATOM 1236 N N . ARG A 1 176 ? 9.613 -8.959 0.307 1.00 72.12 176 ARG A N 1
ATOM 1237 C CA . ARG A 1 176 ? 10.838 -9.244 1.051 1.00 72.12 176 ARG A CA 1
ATOM 1238 C C . ARG A 1 176 ? 11.038 -8.155 2.099 1.00 72.12 176 ARG A C 1
ATOM 1240 O O . ARG A 1 176 ? 11.132 -6.970 1.801 1.00 72.12 176 ARG A O 1
ATOM 1247 N N . LYS A 1 177 ? 11.082 -8.556 3.367 1.00 67.31 177 LYS A N 1
ATOM 1248 C CA . LYS A 1 177 ? 11.298 -7.621 4.471 1.00 67.31 177 LYS A CA 1
ATOM 1249 C C . LYS A 1 177 ? 12.782 -7.311 4.602 1.00 67.31 177 LYS A C 1
ATOM 1251 O O . LYS A 1 177 ? 13.541 -8.176 5.046 1.00 67.31 177 LYS A O 1
ATOM 1256 N N . ASN A 1 178 ? 13.175 -6.074 4.319 1.00 56.69 178 ASN A N 1
ATOM 1257 C CA . ASN A 1 178 ? 14.518 -5.622 4.647 1.00 56.69 178 ASN A CA 1
ATOM 1258 C C . ASN A 1 178 ? 14.517 -5.147 6.111 1.00 56.69 178 ASN A C 1
ATOM 1260 O O . ASN A 1 178 ? 13.745 -4.269 6.498 1.00 56.69 178 ASN A O 1
ATOM 1264 N N . ARG A 1 179 ? 15.286 -5.818 6.979 1.00 46.12 179 ARG A N 1
ATOM 1265 C CA . ARG A 1 179 ? 15.251 -5.628 8.444 1.00 46.12 179 ARG A CA 1
ATOM 1266 C C . ARG A 1 179 ? 15.820 -4.250 8.837 1.00 46.12 179 ARG A C 1
ATOM 1268 O O . ARG A 1 179 ? 16.975 -4.138 9.226 1.00 46.12 179 ARG A O 1
ATOM 1275 N N . GLY A 1 180 ? 14.988 -3.214 8.792 1.00 45.31 180 GLY A N 1
ATOM 1276 C CA . GLY A 1 180 ? 15.118 -2.039 9.653 1.00 45.31 180 GLY A CA 1
ATOM 1277 C C . GLY A 1 180 ? 14.627 -2.388 11.060 1.00 45.31 180 GLY A C 1
ATOM 1278 O O . GLY A 1 180 ? 13.681 -3.163 11.213 1.00 45.31 180 GLY A O 1
ATOM 1279 N N . LEU A 1 181 ? 15.319 -1.898 12.087 1.00 40.22 181 LEU A N 1
ATOM 1280 C CA . LEU A 1 181 ? 15.076 -2.192 13.500 1.00 40.22 181 LEU A CA 1
ATOM 1281 C C . LEU A 1 181 ? 13.614 -1.874 13.874 1.00 40.22 181 LEU A C 1
ATOM 1283 O O . LEU A 1 181 ? 13.256 -0.718 14.075 1.00 40.22 181 LEU A O 1
ATOM 1287 N N . LEU A 1 182 ? 12.755 -2.894 13.955 1.00 42.66 182 LEU A N 1
ATOM 1288 C CA . LEU A 1 182 ? 11.450 -2.737 14.587 1.00 42.66 182 LEU A CA 1
ATOM 1289 C C . LEU A 1 182 ? 11.718 -2.598 16.080 1.00 42.66 182 LEU A C 1
ATOM 1291 O O . LEU A 1 182 ? 12.092 -3.583 16.713 1.00 42.66 182 LEU A O 1
ATOM 1295 N N . SER A 1 183 ? 11.558 -1.406 16.638 1.00 38.06 183 SER A N 1
ATOM 1296 C CA . SER A 1 183 ? 11.422 -1.269 18.083 1.00 38.06 183 SER A CA 1
ATOM 1297 C C . SER A 1 183 ? 10.052 -1.839 18.449 1.00 38.06 183 SER A C 1
ATOM 1299 O O . SER A 1 183 ? 9.045 -1.231 18.082 1.00 38.06 183 SER A O 1
ATOM 1301 N N . PRO A 1 184 ? 9.938 -2.998 19.124 1.00 34.44 184 PRO A N 1
ATOM 1302 C CA . PRO A 1 184 ? 8.701 -3.289 19.817 1.00 34.44 184 PRO A CA 1
ATOM 1303 C C . PRO A 1 184 ? 8.573 -2.229 20.910 1.00 34.44 184 PRO A C 1
ATOM 1305 O O . PRO A 1 184 ? 9.374 -2.207 21.845 1.00 34.44 184 PRO A O 1
ATOM 1308 N N . SER A 1 185 ? 7.587 -1.343 20.802 1.00 34.78 185 SER A N 1
ATOM 1309 C CA . SER A 1 185 ? 7.130 -0.601 21.972 1.00 34.78 185 SER A CA 1
ATOM 1310 C C . SER A 1 185 ? 6.557 -1.627 22.944 1.00 34.78 185 SER A C 1
ATOM 1312 O O . SER A 1 185 ? 5.402 -2.033 22.853 1.00 34.78 185 SER A O 1
ATOM 1314 N N . VAL A 1 186 ? 7.409 -2.118 23.843 1.00 33.44 186 VAL A N 1
ATOM 1315 C CA . VAL A 1 186 ? 6.966 -2.713 25.096 1.00 33.44 186 VAL A CA 1
ATOM 1316 C C . VAL A 1 186 ? 6.392 -1.549 25.887 1.00 33.44 186 VAL A C 1
ATOM 1318 O O . VAL A 1 186 ? 7.135 -0.768 26.475 1.00 33.44 186 VAL A O 1
ATOM 1321 N N . VAL A 1 187 ? 5.071 -1.391 25.851 1.00 35.28 187 VAL A N 1
ATOM 1322 C CA . VAL A 1 187 ? 4.385 -0.580 26.854 1.00 35.28 187 VAL A CA 1
ATOM 1323 C C . VAL A 1 187 ? 4.510 -1.365 28.156 1.00 35.28 187 VAL A C 1
ATOM 1325 O O . VAL A 1 187 ? 3.897 -2.420 28.322 1.00 35.28 187 VAL A O 1
ATOM 1328 N N . GLY A 1 188 ? 5.430 -0.914 29.007 1.00 32.84 188 GLY A N 1
ATOM 1329 C CA . GLY A 1 188 ? 5.555 -1.387 30.377 1.00 32.84 188 GLY A CA 1
ATOM 1330 C C . GLY A 1 188 ? 4.296 -1.047 31.172 1.00 32.84 188 GLY A C 1
ATOM 1331 O O . GLY A 1 188 ? 3.647 -0.037 30.903 1.00 32.84 188 GLY A O 1
ATOM 1332 N N . LEU A 1 189 ? 3.978 -1.956 32.094 1.00 37.59 189 LEU A N 1
ATOM 1333 C CA . LEU A 1 189 ? 2.930 -1.874 33.113 1.00 37.59 189 LEU A CA 1
ATOM 1334 C C . LEU A 1 189 ? 3.012 -0.595 33.954 1.00 37.59 189 LEU A C 1
ATOM 1336 O O . LEU A 1 189 ? 4.152 -0.153 34.231 1.00 37.59 189 LEU A O 1
#

Foldseek 3Di:
DDDDDDDDDDPPPPPPPPPPPPAPADEDAAAEADEQFQWFAWPVRDIAGPVDGDDDPPDDPTATFKGWHAAAKDEAEDELYEHAYDEAHEYEYEIQEYEAYNYEYHHAQYAYEYWYFRGTDMWGDPPHHDTAGDPPTQTHEYYHYHPYYYHHHHDDPPDDDDDDDPPTHYDHHSHDYDDDPDDPPPPDD

Sequence (189 aa):
MTLVPPKVGGLGGQNSVSKNFSDILLDVAGSFVASTADSAVFDNGFNFSASNPQAPPLLTINIPIGLQYGSNPGSVNVTGATLTIETGQTMALLGGEVNLNGATLQVPGGRVELGGLSSRGTVTLNGATSVSFPDGVQPADISLTNSSLVDLTLPALEGRGFLFQRGDLLSLAGARKNRGLLSPSVVGL

Organism: NCBI:txid489825

InterPro domains:
  IPR008638 Filamentous haemagglutinin FhaB/tRNA nuclease CdiA-like, TPS domain [PF05860] (26-151)
  IPR011050 Pectin lyase fold/virulence factor [SSF51126] (26-172)
  IPR012334 Pectin lyase fold [G3DSA:2.160.20.10] (25-185)

Secondary structure (DSSP, 8-state):
--PPPP--------------------EESS-EEEE--SEEEETTS-EEESSS--PPPS-----EEEEEE-SSPPPEEEES-EEEE-TT-EEEEEESSEEEES-EEE-TTSEEEEEEBSSSEEEEEETTTEEEPPTTSPBEEEEEETT-EEE-PPP--TT------TTSSEEEETEEEE-----------